Protein AF-0000000069712881 (afdb_homodimer)

Secondary structure (DSSP, 8-state):
----SPPPPHHHHIIIIIIHHHT--HHHHHHHHTS-HHHHHHHHTTSS---HHHHHHHHHHHT--HHHHHHHHHHHHHHHHHHSPPPTT--PPPP----/----SPPPPHHHHIIIIIIHHHT--HHHHHHHHTS-HHHHHHHHTTSS---HHHHHHHHHHHT--HHHHHHHHHHHHHHHHHHSPPPTT--PPPP----

InterPro domains:
  IPR001387 Cro/C1-type, helix-turn-helix domain [PF01381] (20-66)
  IPR001387 Cro/C1-type, helix-turn-helix domain [PS50943] (21-69)
  IPR001387 Cro/C1-type, helix-turn-helix domain [SM00530] (13-69)
  IPR001387 Cro/C1-type, helix-turn-helix domain [cd00093] (21-64)
  IPR010982 Lambda repressor-like, DNA-binding domain superfamily [G3DSA:1.10.260.40] (2-94)
  IPR010982 Lambda repressor-like, DNA-binding domain superfamily [SSF47413] (9-83)
  IPR013430 Toxin-antitoxin system, antidote protein, HigA [PTHR36924] (1-84)
  IPR013430 Toxin-antitoxin system, antidote protein, HigA [TIGR02607] (5-83)

Sequence (198 aa):
MRQIRKPSHPGEFFKFTVLDERGISITSAAEHLGVTRKALSEFVNGKAKCSHAMARRLAEATGTGVAIWINMQAKLDTWEAENMDTPLNITSLPEVNYGMRQIRKPSHPGEFFKFTVLDERGISITSAAEHLGVTRKALSEFVNGKAKCSHAMARRLAEATGTGVAIWINMQAKLDTWEAENMDTPLNITSLPEVNYG

Solvent-accessible surface area (backbone atoms only — not comparable to full-atom values): 10776 Å² total; per-residue (Å²): 128,82,70,79,67,80,58,67,44,43,27,39,48,46,41,58,70,45,26,56,70,46,68,50,50,64,62,59,48,12,55,27,43,55,48,52,48,66,61,46,51,35,22,40,68,58,72,41,80,73,43,49,67,53,23,38,33,48,13,61,24,69,73,53,56,42,52,62,43,38,49,34,39,37,51,32,46,34,40,50,30,70,68,45,85,76,72,81,58,51,38,64,57,80,71,68,70,86,116,128,81,69,80,67,79,58,67,44,45,28,39,47,45,42,58,69,46,28,57,71,47,68,49,48,65,62,59,48,13,55,25,44,55,50,52,49,67,59,45,50,35,21,39,68,59,72,42,80,73,43,48,67,52,23,38,35,50,13,62,24,67,72,53,58,41,52,64,44,40,49,32,38,39,51,33,46,33,42,51,32,69,70,45,86,76,72,82,58,51,38,65,57,80,71,69,70,85,115

pLDDT: mean 94.3, std 10.93, range [41.81, 98.88]

Nearest PDB structures (foldseek):
  6lb3-assembly2_B  TM=9.657E-01  e=6.158E-05  Pseudomonas aeruginosa PAO1
  6cf1-assembly1_A  TM=8.571E-01  e=2.713E-05  Proteus vulgaris
  7csy-assembly1_A  TM=9.063E-01  e=1.324E-04  Pseudomonas aeruginosa PAO1
  6lb3-assembly2_H  TM=8.860E-01  e=2.845E-04  Pseudomonas aeruginosa PAO1
  3trb-assembly1_A  TM=8.700E-01  e=3.173E-04  Coxiella burnetii

Structure (mmCIF, N/CA/C/O backbone):
data_AF-0000000069712881-model_v1
#
loop_
_entity.id
_entity.type
_entity.pdbx_description
1 polymer 'Toxin-antitoxin system antidote component HigA family'
#
loop_
_atom_site.group_PDB
_atom_site.id
_atom_site.type_symbol
_atom_site.label_atom_id
_atom_site.label_alt_id
_atom_site.label_comp_id
_atom_site.label_asym_id
_atom_site.label_entity_id
_atom_site.label_seq_id
_atom_site.pdbx_PDB_ins_code
_atom_site.Cartn_x
_atom_site.Cartn_y
_atom_site.Cartn_z
_atom_site.occupancy
_atom_site.B_iso_or_equiv
_atom_site.auth_seq_id
_atom_site.auth_comp_id
_atom_site.auth_asym_id
_atom_site.auth_atom_id
_atom_site.pdbx_PDB_model_num
ATOM 1 N N . MET A 1 1 ? 14.555 1.636 14.125 1 42 1 MET A N 1
ATOM 2 C CA . MET A 1 1 ? 15.602 1.177 13.219 1 42 1 MET A CA 1
ATOM 3 C C . MET A 1 1 ? 15.312 1.626 11.789 1 42 1 MET A C 1
ATOM 5 O O . MET A 1 1 ? 14.25 1.33 11.242 1 42 1 MET A O 1
ATOM 9 N N . ARG A 1 2 ? 15.898 2.646 11.305 1 54.84 2 ARG A N 1
ATOM 10 C CA . ARG A 1 2 ? 15.734 3.166 9.953 1 54.84 2 ARG A CA 1
ATOM 11 C C . ARG A 1 2 ? 15.93 2.062 8.914 1 54.84 2 ARG A C 1
ATOM 13 O O . ARG A 1 2 ? 16.859 1.257 9.023 1 54.84 2 ARG A O 1
ATOM 20 N N . GLN A 1 3 ? 14.891 1.543 8.312 1 63.84 3 GLN A N 1
ATOM 21 C CA . GLN A 1 3 ? 15.117 0.554 7.266 1 63.84 3 GLN A CA 1
ATOM 22 C C . GLN A 1 3 ? 15.969 1.13 6.141 1 63.84 3 GLN A C 1
ATOM 24 O O . GLN A 1 3 ? 15.445 1.661 5.164 1 63.84 3 GLN A O 1
ATOM 29 N N . ILE A 1 4 ? 17.312 1.159 6.445 1 75.31 4 ILE A N 1
ATOM 30 C CA . ILE A 1 4 ? 18.281 1.765 5.535 1 75.31 4 ILE A CA 1
ATOM 31 C C . ILE A 1 4 ? 18.234 1.046 4.191 1 75.31 4 ILE A C 1
ATOM 33 O O . ILE A 1 4 ? 18.203 1.688 3.139 1 75.31 4 ILE A O 1
ATOM 37 N N . ARG A 1 5 ? 18.125 -0.377 4.25 1 91.25 5 ARG A N 1
ATOM 38 C CA . ARG A 1 5 ? 18.141 -1.108 2.988 1 91.25 5 ARG A CA 1
ATOM 39 C C . ARG A 1 5 ? 16.75 -1.173 2.375 1 91.25 5 ARG A C 1
ATOM 41 O O . ARG A 1 5 ? 15.758 -1.343 3.09 1 91.25 5 ARG A O 1
ATOM 48 N N . LYS A 1 6 ? 16.734 -0.941 1.126 1 95.31 6 LYS A N 1
ATOM 49 C CA . LYS A 1 6 ? 15.469 -1.035 0.414 1 95.31 6 LYS A CA 1
ATOM 50 C C . LYS A 1 6 ? 14.891 -2.445 0.505 1 95.31 6 LYS A C 1
ATOM 52 O O . LYS A 1 6 ? 15.57 -3.422 0.178 1 95.31 6 LYS A O 1
ATOM 57 N N . PRO A 1 7 ? 13.641 -2.566 0.938 1 96.31 7 PRO A N 1
ATOM 58 C CA . PRO A 1 7 ? 13.023 -3.893 1.002 1 96.31 7 PRO A CA 1
ATOM 59 C C . PRO A 1 7 ? 12.852 -4.531 -0.375 1 96.31 7 PRO A C 1
ATOM 61 O O . PRO A 1 7 ? 12.805 -3.824 -1.386 1 96.31 7 PRO A O 1
ATOM 64 N N . SER A 1 8 ? 12.758 -5.812 -0.346 1 94.62 8 SER A N 1
ATOM 65 C CA . SER A 1 8 ? 12.508 -6.527 -1.594 1 94.62 8 SER A CA 1
ATOM 66 C C . SER A 1 8 ? 11.094 -6.27 -2.105 1 94.62 8 SER A C 1
ATOM 68 O O . SER A 1 8 ? 10.148 -6.215 -1.32 1 94.62 8 SER A O 1
ATOM 70 N N . HIS A 1 9 ? 11.008 -6.09 -3.436 1 97.94 9 HIS A N 1
ATOM 71 C CA . HIS A 1 9 ? 9.695 -6.016 -4.066 1 97.94 9 HIS A CA 1
ATOM 72 C C . HIS A 1 9 ? 8.961 -7.348 -3.965 1 97.94 9 HIS A C 1
ATOM 74 O O . HIS A 1 9 ? 9.562 -8.406 -4.145 1 97.94 9 HIS A O 1
ATOM 80 N N . PRO A 1 10 ? 7.668 -7.359 -3.734 1 98.5 10 PRO A N 1
ATOM 81 C CA . PRO A 1 10 ? 6.93 -8.625 -3.691 1 98.5 10 PRO A CA 1
ATOM 82 C C . PRO A 1 10 ? 7.113 -9.453 -4.957 1 98.5 10 PRO A C 1
ATOM 84 O O . PRO A 1 10 ? 7.129 -10.688 -4.895 1 98.5 10 PRO A O 1
ATOM 87 N N . GLY A 1 11 ? 7.215 -8.758 -6.094 1 98.75 11 GLY A N 1
ATOM 88 C CA . GLY A 1 11 ? 7.48 -9.477 -7.328 1 98.75 11 GLY A CA 1
ATOM 89 C C . GLY A 1 11 ? 8.781 -10.25 -7.301 1 98.75 11 GLY A C 1
ATOM 90 O O . GLY A 1 11 ? 8.844 -11.391 -7.77 1 98.75 11 GLY A O 1
ATOM 91 N N . GLU A 1 12 ? 9.805 -9.609 -6.805 1 98 12 GLU A N 1
ATOM 92 C CA . GLU A 1 12 ? 11.102 -10.266 -6.676 1 98 12 GLU A CA 1
ATOM 93 C C . GLU A 1 12 ? 11.023 -11.453 -5.715 1 98 12 GLU A C 1
ATOM 95 O O . GLU A 1 12 ? 11.609 -12.508 -5.977 1 98 12 GLU A O 1
ATOM 100 N N . PHE A 1 13 ? 10.359 -11.227 -4.672 1 97.94 13 PHE A N 1
ATOM 101 C CA . PHE A 1 13 ? 10.141 -12.297 -3.715 1 97.94 13 PHE A CA 1
ATOM 102 C C . PHE A 1 13 ? 9.461 -13.492 -4.387 1 97.94 13 PHE A C 1
ATOM 104 O O . PHE A 1 13 ? 9.906 -14.633 -4.23 1 97.94 13 PHE A O 1
ATOM 111 N N . PHE A 1 14 ? 8.367 -13.234 -5.082 1 98.75 14 PHE A N 1
ATOM 112 C CA . PHE A 1 14 ? 7.617 -14.266 -5.789 1 98.75 14 PHE A CA 1
ATOM 113 C C . PHE A 1 14 ? 8.523 -15.031 -6.754 1 98.75 14 PHE A C 1
ATOM 115 O O . PHE A 1 14 ? 8.531 -16.266 -6.754 1 98.75 14 PHE A O 1
ATOM 122 N N . LYS A 1 15 ? 9.297 -14.297 -7.516 1 98.5 15 LYS A N 1
ATOM 123 C CA . LYS A 1 15 ? 10.18 -14.898 -8.508 1 98.5 15 LYS A CA 1
ATOM 124 C C . LYS A 1 15 ? 11.211 -15.805 -7.852 1 98.5 15 LYS A C 1
ATOM 126 O O . LYS A 1 15 ? 11.344 -16.984 -8.211 1 98.5 15 LYS A O 1
ATOM 131 N N . PHE A 1 16 ? 11.852 -15.32 -6.852 1 97.25 16 PHE A N 1
ATOM 132 C CA . PHE A 1 16 ? 13.008 -16.016 -6.297 1 97.25 16 PHE A CA 1
ATOM 133 C C . PHE A 1 16 ? 12.578 -17.109 -5.336 1 97.25 16 PHE A C 1
ATOM 135 O O . PHE A 1 16 ? 13.148 -18.203 -5.332 1 97.25 16 PHE A O 1
ATOM 142 N N . THR A 1 17 ? 11.555 -16.906 -4.602 1 96.31 17 THR A N 1
ATOM 143 C CA . THR A 1 17 ? 11.195 -17.828 -3.529 1 96.31 17 THR A CA 1
ATOM 144 C C . THR A 1 17 ? 10.148 -18.828 -4.004 1 96.31 17 THR A C 1
ATOM 146 O O . THR A 1 17 ? 10 -19.906 -3.42 1 96.31 17 THR A O 1
ATOM 149 N N . VAL A 1 18 ? 9.445 -18.484 -5.043 1 96.88 18 VAL A N 1
ATOM 150 C CA . VAL A 1 18 ? 8.391 -19.391 -5.5 1 96.88 18 VAL A CA 1
ATOM 151 C C . VAL A 1 18 ? 8.758 -19.953 -6.867 1 96.88 18 VAL A C 1
ATOM 153 O O . VAL A 1 18 ? 8.953 -21.172 -7.004 1 96.88 18 VAL A O 1
ATOM 156 N N . LEU A 1 19 ? 8.922 -19.125 -7.816 1 97.81 19 LEU A N 1
ATOM 157 C CA . LEU A 1 19 ? 9.086 -19.594 -9.188 1 97.81 19 LEU A CA 1
ATOM 158 C C . LEU A 1 19 ? 10.422 -20.312 -9.359 1 97.81 19 LEU A C 1
ATOM 160 O O . LEU A 1 19 ? 10.461 -21.438 -9.852 1 97.81 19 LEU A O 1
ATOM 164 N N . ASP A 1 20 ? 11.477 -19.672 -8.922 1 97.12 20 ASP A N 1
ATOM 165 C CA . ASP A 1 20 ? 12.797 -20.266 -9.109 1 97.12 20 ASP A CA 1
ATOM 166 C C . ASP A 1 20 ? 12.938 -21.562 -8.328 1 97.12 20 ASP A C 1
ATOM 168 O O . ASP A 1 20 ? 13.5 -22.547 -8.828 1 97.12 20 ASP A O 1
ATOM 172 N N . GLU A 1 21 ? 12.438 -21.562 -7.172 1 95.69 21 GLU A N 1
ATOM 173 C CA . GLU A 1 21 ? 12.516 -22.75 -6.324 1 95.69 21 GLU A CA 1
ATOM 174 C C . GLU A 1 21 ? 11.75 -23.922 -6.938 1 95.69 21 GLU A C 1
ATOM 176 O O . GLU A 1 21 ? 12.148 -25.078 -6.789 1 95.69 21 GLU A O 1
ATOM 181 N N . ARG A 1 22 ? 10.711 -23.594 -7.641 1 95.38 22 ARG A N 1
ATOM 182 C CA . ARG A 1 22 ? 9.852 -24.625 -8.211 1 95.38 22 ARG A CA 1
ATOM 183 C C . ARG A 1 22 ? 10.18 -24.859 -9.68 1 95.38 22 ARG A C 1
ATOM 185 O O . ARG A 1 22 ? 9.609 -25.75 -10.312 1 95.38 22 ARG A O 1
ATOM 192 N N . GLY A 1 23 ? 11.031 -24.078 -10.164 1 96.44 23 GLY A N 1
ATOM 193 C CA . GLY A 1 23 ? 11.398 -24.188 -11.57 1 96.44 23 GLY A CA 1
ATOM 194 C C . GLY A 1 23 ? 10.266 -23.828 -12.508 1 96.44 23 GLY A C 1
ATOM 195 O O . GLY A 1 23 ? 10.109 -24.438 -13.57 1 96.44 23 GLY A O 1
ATOM 196 N N . ILE A 1 24 ? 9.469 -22.891 -12.195 1 97.56 24 ILE A N 1
ATOM 197 C CA . ILE A 1 24 ? 8.328 -22.469 -13 1 97.56 24 ILE A CA 1
ATOM 198 C C . ILE A 1 24 ? 8.719 -21.234 -13.82 1 97.56 24 ILE A C 1
ATOM 200 O O . ILE A 1 24 ? 9.328 -20.297 -13.297 1 97.56 24 ILE A O 1
ATOM 204 N N . SER A 1 25 ? 8.445 -21.281 -15.078 1 97.94 25 SER A N 1
ATOM 205 C CA . SER A 1 25 ? 8.75 -20.156 -15.938 1 97.94 25 SER A CA 1
ATOM 206 C C . SER A 1 25 ? 7.75 -19.016 -15.727 1 97.94 25 SER A C 1
ATOM 208 O O . SER A 1 25 ? 6.645 -19.234 -15.234 1 97.94 25 SER A O 1
ATOM 210 N N . ILE A 1 26 ? 8.141 -17.844 -16.141 1 98.5 26 ILE A N 1
ATOM 211 C CA . ILE A 1 26 ? 7.262 -16.688 -16.062 1 98.5 26 ILE A CA 1
ATOM 212 C C . ILE A 1 26 ? 6.016 -16.922 -16.906 1 98.5 26 ILE A C 1
ATOM 214 O O . ILE A 1 26 ? 4.902 -16.578 -16.5 1 98.5 26 ILE A O 1
ATOM 218 N N . THR A 1 27 ? 6.246 -17.484 -18.031 1 98.5 27 THR A N 1
ATOM 219 C CA . THR A 1 27 ? 5.145 -17.766 -18.938 1 98.5 27 THR A CA 1
ATOM 220 C C . THR A 1 27 ? 4.133 -18.719 -18.281 1 98.5 27 THR A C 1
ATOM 222 O O . THR A 1 27 ? 2.932 -18.438 -18.281 1 98.5 27 THR A O 1
ATOM 225 N N . SER A 1 28 ? 4.582 -19.797 -17.719 1 98.44 28 SER A N 1
ATOM 226 C CA . SER A 1 28 ? 3.715 -20.75 -17.031 1 98.44 28 SER A CA 1
ATOM 227 C C . SER A 1 28 ? 3.018 -20.109 -15.836 1 98.44 28 SER A C 1
ATOM 229 O O . SER A 1 28 ? 1.812 -20.297 -15.648 1 98.44 28 SER A O 1
ATOM 231 N N . ALA A 1 29 ? 3.762 -19.391 -15.07 1 98.75 29 ALA A N 1
ATOM 232 C CA . ALA A 1 29 ? 3.195 -18.734 -13.898 1 98.75 29 ALA A CA 1
ATOM 233 C C . ALA A 1 29 ? 2.078 -17.781 -14.289 1 98.75 29 ALA A C 1
ATOM 235 O O . ALA A 1 29 ? 1.043 -17.719 -13.625 1 98.75 29 ALA A O 1
ATOM 236 N N . ALA A 1 30 ? 2.32 -16.984 -15.359 1 98.81 30 ALA A N 1
ATOM 237 C CA . ALA A 1 30 ? 1.318 -16.031 -15.82 1 98.81 30 ALA A CA 1
ATOM 238 C C . ALA A 1 30 ? 0.007 -16.734 -16.156 1 98.81 30 ALA A C 1
ATOM 240 O O . ALA A 1 30 ? -1.074 -16.234 -15.852 1 98.81 30 ALA A O 1
ATOM 241 N N . GLU A 1 31 ? 0.118 -17.875 -16.75 1 98.56 31 GLU A N 1
ATOM 242 C CA . GLU A 1 31 ? -1.063 -18.672 -17.094 1 98.56 31 GLU A CA 1
ATOM 243 C C . GLU A 1 31 ? -1.824 -19.094 -15.836 1 98.56 31 GLU A C 1
ATOM 245 O O . GLU A 1 31 ? -3.051 -18.984 -15.781 1 98.56 31 GLU A O 1
ATOM 250 N N . HIS A 1 32 ? -1.124 -19.531 -14.82 1 98.44 32 HIS A N 1
ATOM 251 C CA . HIS A 1 32 ? -1.75 -19.953 -13.57 1 98.44 32 HIS A CA 1
ATOM 252 C C . HIS A 1 32 ? -2.395 -18.766 -12.859 1 98.44 32 HIS A C 1
ATOM 254 O O . HIS A 1 32 ? -3.438 -18.906 -12.219 1 98.44 32 HIS A O 1
ATOM 260 N N . LEU A 1 33 ? -1.789 -17.625 -13 1 98.75 33 LEU A N 1
ATOM 261 C CA . LEU A 1 33 ? -2.283 -16.438 -12.328 1 98.75 33 LEU A CA 1
ATOM 262 C C . LEU A 1 33 ? -3.404 -15.781 -13.133 1 98.75 33 LEU A C 1
ATOM 264 O O . LEU A 1 33 ? -4.098 -14.898 -12.633 1 98.75 33 LEU A O 1
ATOM 268 N N . GLY A 1 34 ? -3.535 -16.141 -14.352 1 98.62 34 GLY A N 1
ATOM 269 C CA . GLY A 1 34 ? -4.551 -15.555 -15.219 1 98.62 34 GLY A CA 1
ATOM 270 C C . GLY A 1 34 ? -4.219 -14.141 -15.656 1 98.62 34 GLY A C 1
ATOM 271 O O . GLY A 1 34 ? -5.102 -13.289 -15.734 1 98.62 34 GLY A O 1
ATOM 272 N N . VAL A 1 35 ? -2.979 -13.93 -15.883 1 98.69 35 VAL A N 1
ATOM 273 C CA . VAL A 1 35 ? -2.545 -12.617 -16.359 1 98.69 35 VAL A CA 1
ATOM 274 C C . VAL A 1 35 ? -1.658 -12.781 -17.594 1 98.69 35 VAL A C 1
ATOM 276 O O . VAL A 1 35 ? -1.26 -13.898 -17.938 1 98.69 35 VAL A O 1
ATOM 279 N N . THR A 1 36 ? -1.409 -11.688 -18.25 1 98.69 36 THR A N 1
ATOM 280 C CA . THR A 1 36 ? -0.509 -11.75 -19.391 1 98.69 36 THR A CA 1
ATOM 281 C C . THR A 1 36 ? 0.936 -11.93 -18.938 1 98.69 36 THR A C 1
ATOM 283 O O . THR A 1 36 ? 1.301 -11.516 -17.828 1 98.69 36 THR A O 1
ATOM 286 N N . ARG A 1 37 ? 1.727 -12.523 -19.766 1 98.69 37 ARG A N 1
ATOM 287 C CA . ARG A 1 37 ? 3.154 -12.664 -19.5 1 98.69 37 ARG A CA 1
ATOM 288 C C . ARG A 1 37 ? 3.801 -11.305 -19.266 1 98.69 37 ARG A C 1
ATOM 290 O O . ARG A 1 37 ? 4.664 -11.164 -18.391 1 98.69 37 ARG A O 1
ATOM 297 N N . LYS A 1 38 ? 3.389 -10.359 -19.984 1 98.75 38 LYS A N 1
ATOM 298 C CA . LYS A 1 38 ? 3.943 -9.016 -19.828 1 98.75 38 LYS A CA 1
ATOM 299 C C . LYS A 1 38 ? 3.658 -8.461 -18.438 1 98.75 38 LYS A C 1
ATOM 301 O O . LYS A 1 38 ? 4.555 -7.922 -17.781 1 98.75 38 LYS A O 1
ATOM 306 N N . ALA A 1 39 ? 2.469 -8.562 -17.969 1 98.62 39 ALA A N 1
ATOM 307 C CA . ALA A 1 39 ? 2.084 -8.062 -16.656 1 98.62 39 ALA A CA 1
ATOM 308 C C . ALA A 1 39 ? 2.898 -8.727 -15.555 1 98.62 39 ALA A C 1
ATOM 310 O O . ALA A 1 39 ? 3.395 -8.055 -14.641 1 98.62 39 ALA A O 1
ATOM 311 N N . LEU A 1 40 ? 2.996 -10.07 -15.656 1 98.88 40 LEU A N 1
ATOM 312 C CA . LEU A 1 40 ? 3.752 -10.766 -14.625 1 98.88 40 LEU A CA 1
ATOM 313 C C . LEU A 1 40 ? 5.234 -10.422 -14.703 1 98.88 40 LEU A C 1
ATOM 315 O O . LEU A 1 40 ? 5.898 -10.266 -13.68 1 98.88 40 LEU A O 1
ATOM 319 N N . SER A 1 41 ? 5.762 -10.312 -15.898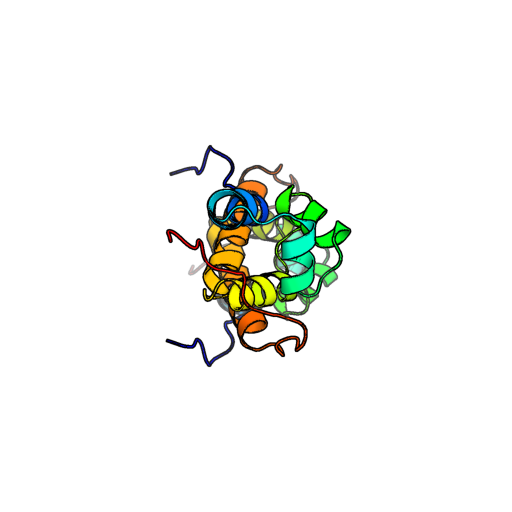 1 98.81 41 SER A N 1
ATOM 320 C CA . SER A 1 41 ? 7.16 -9.938 -16.078 1 98.81 41 SER A CA 1
ATOM 321 C C . SER A 1 41 ? 7.453 -8.578 -15.445 1 98.81 41 SER A C 1
ATOM 323 O O . SER A 1 41 ? 8.438 -8.422 -14.727 1 98.81 41 SER A O 1
ATOM 325 N N . GLU A 1 42 ? 6.602 -7.613 -15.68 1 98.75 42 GLU A N 1
ATOM 326 C CA . GLU A 1 42 ? 6.762 -6.297 -15.07 1 98.75 42 GLU A CA 1
ATOM 327 C C . GLU A 1 42 ? 6.707 -6.379 -13.555 1 98.75 42 GLU A C 1
ATOM 329 O O . GLU A 1 42 ? 7.48 -5.715 -12.859 1 98.75 42 GLU A O 1
ATOM 334 N N . PHE A 1 43 ? 5.828 -7.188 -13.07 1 98.81 43 PHE A N 1
ATOM 335 C CA . PHE A 1 43 ? 5.668 -7.332 -11.625 1 98.81 43 PHE A CA 1
ATOM 336 C C . PHE A 1 43 ? 6.902 -7.977 -11.008 1 98.81 43 PHE A C 1
ATOM 338 O O . PHE A 1 43 ? 7.457 -7.457 -10.039 1 98.81 43 PHE A O 1
ATOM 345 N N . VAL A 1 44 ? 7.41 -9.086 -11.555 1 98.69 44 VAL A N 1
ATOM 346 C CA . VAL A 1 44 ? 8.484 -9.844 -10.938 1 98.69 44 VAL A CA 1
ATOM 347 C C . VAL A 1 44 ? 9.805 -9.094 -11.094 1 98.69 44 VAL A C 1
ATOM 349 O O . VAL A 1 44 ? 10.789 -9.398 -10.406 1 98.69 44 VAL A O 1
ATOM 352 N N . ASN A 1 45 ? 9.812 -8.164 -12.016 1 98.12 45 ASN A N 1
ATOM 353 C CA . ASN A 1 45 ? 11.008 -7.348 -12.18 1 98.12 45 ASN A CA 1
ATOM 354 C C . ASN A 1 45 ? 10.883 -6.016 -11.445 1 98.12 45 ASN A C 1
ATOM 356 O O . ASN A 1 45 ? 11.688 -5.113 -11.648 1 98.12 45 ASN A O 1
ATOM 360 N N . GLY A 1 46 ? 9.898 -5.844 -10.656 1 97.62 46 GLY A N 1
ATOM 361 C CA . GLY A 1 46 ? 9.75 -4.699 -9.766 1 97.62 46 GLY A CA 1
ATOM 362 C C . GLY A 1 46 ? 9.25 -3.457 -10.477 1 97.62 46 GLY A C 1
ATOM 363 O O . GLY A 1 46 ? 9.359 -2.348 -9.945 1 97.62 46 GLY A O 1
ATOM 364 N N . LYS A 1 47 ? 8.703 -3.584 -11.609 1 97.56 47 LYS A N 1
ATOM 365 C CA . LYS A 1 47 ? 8.281 -2.439 -12.414 1 97.56 47 LYS A CA 1
ATOM 366 C C . 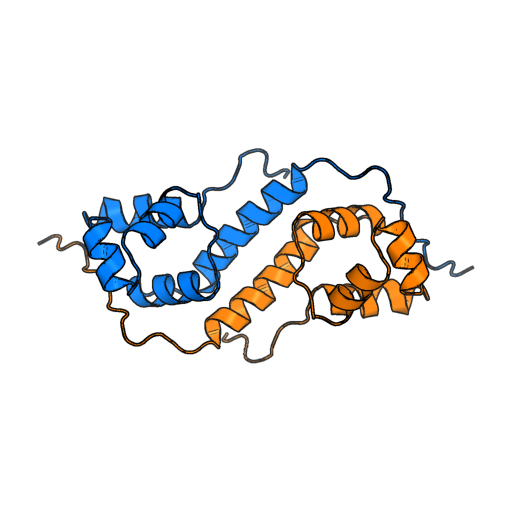LYS A 1 47 ? 6.805 -2.133 -12.195 1 97.56 47 LYS A C 1
ATOM 368 O O . LYS A 1 47 ? 6.305 -1.103 -12.656 1 97.56 47 LYS A O 1
ATOM 373 N N . ALA A 1 48 ? 6.047 -2.969 -11.594 1 98.12 48 ALA A N 1
ATOM 374 C CA . ALA A 1 48 ? 4.637 -2.791 -11.258 1 98.12 48 ALA A CA 1
ATOM 375 C C . ALA A 1 48 ? 4.383 -3.059 -9.773 1 98.12 48 ALA A C 1
ATOM 377 O O . ALA A 1 48 ? 4.938 -4.004 -9.211 1 98.12 48 ALA A O 1
ATOM 378 N N . LYS A 1 49 ? 3.557 -2.262 -9.195 1 97.62 49 LYS A N 1
ATOM 379 C CA . LYS A 1 49 ? 3.205 -2.451 -7.789 1 97.62 49 LYS A CA 1
ATOM 380 C C . LYS A 1 49 ? 2.299 -3.666 -7.605 1 97.62 49 LYS A C 1
ATOM 382 O O . LYS A 1 49 ? 1.625 -4.09 -8.547 1 97.62 49 LYS A O 1
ATOM 387 N N . CYS A 1 50 ? 2.287 -4.219 -6.406 1 98.56 50 CYS A N 1
ATOM 388 C CA . CYS A 1 50 ? 1.348 -5.277 -6.055 1 98.56 50 CYS A CA 1
ATOM 389 C C . CYS A 1 50 ? -0.041 -4.707 -5.785 1 98.56 50 CYS A C 1
ATOM 391 O O . CYS A 1 50 ? -0.318 -4.223 -4.688 1 98.56 50 CYS A O 1
ATOM 393 N N . SER A 1 51 ? -0.911 -4.77 -6.773 1 97.94 51 SER A N 1
ATOM 394 C CA . SER A 1 51 ? -2.287 -4.305 -6.645 1 97.94 51 SER A CA 1
ATOM 395 C C . SER A 1 51 ? -3.127 -5.281 -5.828 1 97.94 51 SER A C 1
ATOM 397 O O . SER A 1 51 ? -2.674 -6.383 -5.508 1 97.94 51 SER A O 1
ATOM 399 N N . HIS A 1 52 ? -4.305 -4.832 -5.52 1 97.88 52 HIS A N 1
ATOM 400 C CA . HIS A 1 52 ? -5.262 -5.73 -4.887 1 97.88 52 HIS A CA 1
ATOM 401 C C . HIS A 1 52 ? -5.461 -6.996 -5.715 1 97.88 52 HIS A C 1
ATOM 403 O O . HIS A 1 52 ? -5.43 -8.102 -5.176 1 97.88 52 HIS A O 1
ATOM 409 N N . ALA A 1 53 ? -5.621 -6.809 -6.977 1 98.06 53 ALA A N 1
ATOM 410 C CA . ALA A 1 53 ? -5.887 -7.914 -7.891 1 98.06 53 ALA A CA 1
ATOM 411 C C . ALA A 1 53 ? -4.691 -8.859 -7.973 1 98.06 53 ALA A C 1
ATOM 413 O O . ALA A 1 53 ? -4.855 -10.078 -7.961 1 98.06 53 ALA A O 1
ATOM 414 N N . MET A 1 54 ? -3.539 -8.297 -8.078 1 98.56 54 MET A N 1
ATOM 415 C CA . MET A 1 54 ? -2.342 -9.133 -8.141 1 98.56 54 MET A CA 1
ATOM 416 C C . MET A 1 54 ? -2.15 -9.898 -6.84 1 98.56 54 MET A C 1
ATOM 418 O O . MET A 1 54 ? -1.846 -11.094 -6.863 1 98.56 54 MET A O 1
ATOM 422 N N . ALA A 1 55 ? -2.316 -9.203 -5.727 1 98.69 55 ALA A N 1
ATOM 423 C CA . ALA A 1 55 ? -2.191 -9.852 -4.426 1 98.69 55 ALA A CA 1
ATOM 424 C C . ALA A 1 55 ? -3.162 -11.023 -4.301 1 98.69 55 ALA A C 1
ATOM 426 O O . ALA A 1 55 ? -2.801 -12.086 -3.793 1 98.69 55 ALA A O 1
ATOM 427 N N . ARG A 1 56 ? -4.379 -10.852 -4.77 1 98.44 56 ARG A N 1
ATOM 428 C CA . ARG A 1 56 ? -5.391 -11.906 -4.734 1 98.44 56 ARG A CA 1
ATOM 429 C C . ARG A 1 56 ? -4.973 -13.094 -5.59 1 98.44 56 ARG A C 1
ATOM 431 O O . ARG A 1 56 ? -5.059 -14.242 -5.145 1 98.44 56 ARG A O 1
ATOM 438 N N . ARG A 1 57 ? -4.516 -12.797 -6.758 1 98.69 57 ARG A N 1
ATOM 439 C CA . ARG A 1 57 ? -4.078 -13.852 -7.66 1 98.69 57 ARG A CA 1
ATOM 440 C C . ARG A 1 57 ? -2.898 -14.617 -7.07 1 98.69 57 ARG A C 1
ATOM 442 O O . ARG A 1 57 ? -2.867 -15.852 -7.117 1 98.69 57 ARG A O 1
ATOM 449 N N . LEU A 1 58 ? -1.999 -13.914 -6.551 1 98.62 58 LEU A N 1
ATOM 450 C CA . LEU A 1 58 ? -0.826 -14.539 -5.949 1 98.62 58 LEU A CA 1
ATOM 451 C C . LEU A 1 58 ? -1.226 -15.43 -4.777 1 98.62 58 LEU A C 1
ATOM 453 O O . LEU A 1 58 ? -0.751 -16.562 -4.66 1 98.62 58 LEU A O 1
ATOM 457 N N . ALA A 1 59 ? -2.033 -14.875 -3.906 1 98.19 59 ALA A N 1
ATOM 458 C CA . ALA A 1 59 ? -2.492 -15.633 -2.74 1 98.19 59 ALA A CA 1
ATOM 459 C C . ALA A 1 59 ? -3.158 -16.938 -3.16 1 98.19 59 ALA A C 1
ATOM 461 O O . ALA A 1 59 ? -2.838 -18 -2.627 1 98.19 59 ALA A O 1
ATOM 462 N N . GLU A 1 60 ? -3.998 -16.891 -4.125 1 98 60 GLU A N 1
ATOM 463 C CA . GLU A 1 60 ? -4.734 -18.062 -4.598 1 98 60 GLU A CA 1
ATOM 464 C C . GLU A 1 60 ? -3.799 -19.078 -5.25 1 98 60 GLU A C 1
ATOM 466 O O . GLU A 1 60 ? -3.889 -20.281 -4.977 1 98 60 GLU A O 1
ATO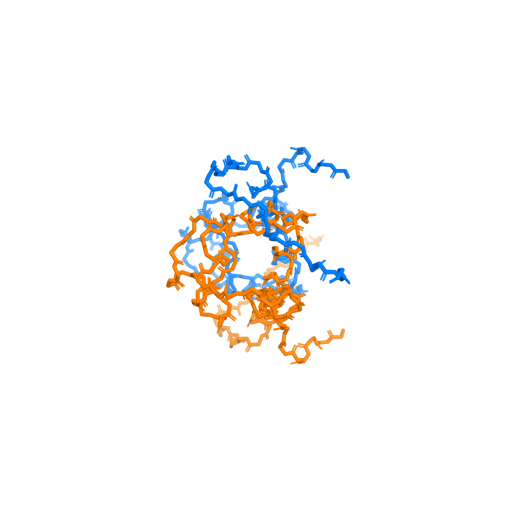M 471 N N . ALA A 1 61 ? -2.908 -18.578 -6.059 1 98.06 61 ALA A N 1
ATOM 472 C CA . ALA A 1 61 ? -2.033 -19.469 -6.828 1 98.06 61 ALA A CA 1
ATOM 473 C C . ALA A 1 61 ? -1.002 -20.141 -5.926 1 98.06 61 ALA A C 1
ATOM 475 O O . ALA A 1 61 ? -0.524 -21.234 -6.227 1 98.06 61 ALA A O 1
ATOM 476 N N . THR A 1 62 ? -0.654 -19.516 -4.828 1 97.56 62 THR A N 1
ATOM 477 C CA . THR A 1 62 ? 0.423 -20.031 -3.988 1 97.56 62 THR A CA 1
ATOM 478 C C . THR A 1 62 ? -0.135 -20.641 -2.709 1 97.56 62 THR A C 1
ATOM 480 O O . THR A 1 62 ? 0.611 -21.219 -1.914 1 97.56 62 THR A O 1
ATOM 483 N N . GLY A 1 63 ? -1.371 -20.453 -2.457 1 96.5 63 GLY A N 1
ATOM 484 C CA . GLY A 1 63 ? -1.964 -20.969 -1.229 1 96.5 63 GLY A CA 1
ATOM 485 C C . GLY A 1 63 ? -1.568 -20.172 -0.002 1 96.5 63 GLY A C 1
ATOM 486 O O . GLY A 1 63 ? -1.368 -20.734 1.075 1 96.5 63 GLY A O 1
ATOM 487 N N . THR A 1 64 ? -1.339 -18.938 -0.19 1 96.62 64 THR A N 1
ATOM 488 C CA . THR A 1 64 ? -0.978 -18.047 0.9 1 96.62 64 THR A CA 1
ATOM 489 C C . THR A 1 64 ? -2.074 -17 1.132 1 96.62 64 THR A C 1
ATOM 491 O O . THR A 1 64 ? -3.141 -17.078 0.519 1 96.62 64 THR A O 1
ATOM 494 N N . GLY A 1 65 ? -1.877 -16.078 2.021 1 96.62 65 GLY A N 1
ATOM 495 C CA . GLY A 1 65 ? -2.811 -14.992 2.258 1 96.62 65 GLY A CA 1
ATOM 496 C C . GLY A 1 65 ? -2.443 -13.719 1.52 1 96.62 65 GLY A C 1
ATOM 497 O O . GLY A 1 65 ? -1.265 -13.461 1.256 1 96.62 65 GLY A O 1
ATOM 498 N N . VAL A 1 66 ? -3.451 -12.93 1.234 1 97.31 66 VAL A N 1
ATOM 499 C CA . VAL A 1 66 ? -3.252 -11.68 0.505 1 97.31 66 VAL A CA 1
ATOM 500 C C . VAL A 1 66 ? -2.357 -10.75 1.316 1 97.31 66 VAL A C 1
ATOM 502 O O . VAL A 1 66 ? -1.567 -9.984 0.751 1 97.31 66 VAL A O 1
ATOM 505 N N . ALA A 1 67 ? -2.471 -10.805 2.65 1 97.56 67 ALA A N 1
ATOM 506 C CA . ALA A 1 67 ? -1.764 -9.883 3.541 1 97.56 67 ALA A CA 1
ATOM 507 C C . ALA A 1 67 ? -0.253 -10.008 3.365 1 97.56 67 ALA A C 1
ATOM 509 O O . ALA A 1 67 ? 0.474 -9.016 3.49 1 97.56 67 ALA A O 1
ATOM 510 N N . ILE A 1 68 ? 0.228 -11.172 3.115 1 97.44 68 ILE A N 1
ATOM 511 C CA . ILE A 1 68 ? 1.653 -11.398 2.906 1 97.44 68 ILE A CA 1
ATOM 512 C C . ILE A 1 68 ? 2.164 -10.5 1.785 1 97.44 68 ILE A C 1
ATOM 514 O O . ILE A 1 68 ? 3.154 -9.781 1.955 1 97.44 68 ILE A O 1
ATOM 518 N N . TRP A 1 69 ? 1.484 -10.5 0.708 1 98.5 69 TRP A N 1
ATOM 519 C CA . TRP A 1 69 ? 1.88 -9.773 -0.495 1 98.5 69 TRP A CA 1
ATOM 520 C C . TRP A 1 69 ? 1.689 -8.273 -0.311 1 98.5 69 TRP A C 1
ATOM 522 O O . TRP A 1 69 ? 2.562 -7.484 -0.671 1 98.5 69 TRP A O 1
ATOM 532 N N . ILE A 1 70 ? 0.615 -7.891 0.257 1 98.38 70 ILE A N 1
ATOM 533 C CA . ILE A 1 70 ? 0.318 -6.48 0.472 1 98.38 70 ILE A CA 1
ATOM 534 C C . ILE A 1 70 ? 1.302 -5.895 1.482 1 98.38 70 ILE A C 1
ATOM 536 O O . ILE A 1 70 ? 1.758 -4.758 1.326 1 98.38 70 ILE A O 1
ATOM 540 N N . ASN A 1 71 ? 1.605 -6.664 2.486 1 97.75 71 ASN A N 1
ATOM 541 C CA . ASN A 1 71 ? 2.541 -6.172 3.492 1 97.75 71 ASN A CA 1
ATOM 542 C C . ASN A 1 71 ? 3.938 -5.973 2.912 1 97.75 71 ASN A C 1
ATOM 544 O O . ASN A 1 71 ? 4.66 -5.059 3.316 1 97.75 71 ASN A O 1
ATOM 548 N N . MET A 1 72 ? 4.316 -6.82 2.047 1 98 72 MET A N 1
ATOM 549 C CA . MET A 1 72 ? 5.598 -6.625 1.38 1 98 72 MET A CA 1
ATOM 550 C C . MET A 1 72 ? 5.602 -5.324 0.583 1 98 72 MET A C 1
ATOM 552 O O . MET A 1 72 ? 6.582 -4.574 0.613 1 98 72 MET A O 1
ATOM 556 N N . GLN A 1 73 ? 4.555 -5.094 -0.134 1 98.19 73 GLN A N 1
ATOM 557 C CA . GLN A 1 73 ? 4.426 -3.834 -0.858 1 98.19 73 GLN A CA 1
ATOM 558 C C . GLN A 1 73 ? 4.453 -2.645 0.098 1 98.19 73 GLN A C 1
ATOM 560 O O . GLN A 1 73 ? 5.07 -1.619 -0.194 1 98.19 73 GLN A O 1
ATOM 565 N N . ALA A 1 74 ? 3.754 -2.797 1.208 1 97.88 74 ALA A N 1
ATOM 566 C CA . ALA A 1 74 ? 3.684 -1.713 2.184 1 97.88 74 ALA A CA 1
ATOM 567 C C . ALA A 1 74 ? 5.066 -1.378 2.732 1 97.88 74 ALA A C 1
ATOM 569 O O . ALA A 1 74 ? 5.375 -0.212 2.986 1 97.88 74 ALA A O 1
ATOM 570 N N . LYS A 1 75 ? 5.848 -2.412 3.031 1 97.38 75 LYS A N 1
ATOM 571 C CA . LYS A 1 75 ? 7.219 -2.186 3.486 1 97.38 75 LYS A CA 1
ATOM 572 C C . LYS A 1 75 ? 8.008 -1.375 2.465 1 97.38 75 LYS A C 1
ATOM 574 O O . LYS A 1 75 ? 8.75 -0.46 2.832 1 97.38 75 LYS A O 1
ATOM 579 N N . LEU A 1 76 ? 7.852 -1.757 1.261 1 97.38 76 LEU A N 1
ATOM 580 C CA . LEU A 1 76 ? 8.523 -1.029 0.19 1 97.38 76 LEU A CA 1
ATOM 581 C C . LEU A 1 76 ? 8.016 0.406 0.105 1 97.38 76 LEU A C 1
ATOM 583 O O . LEU A 1 76 ? 8.805 1.342 -0.039 1 97.38 76 LEU A O 1
ATOM 587 N N . ASP A 1 77 ? 6.723 0.566 0.194 1 97.38 77 ASP A N 1
ATOM 588 C CA . ASP A 1 77 ? 6.117 1.894 0.178 1 97.38 77 ASP A CA 1
ATOM 589 C C . ASP A 1 77 ? 6.633 2.75 1.33 1 97.38 77 ASP A C 1
ATOM 591 O O . ASP A 1 77 ? 6.898 3.941 1.155 1 97.38 77 ASP A O 1
ATOM 595 N N . THR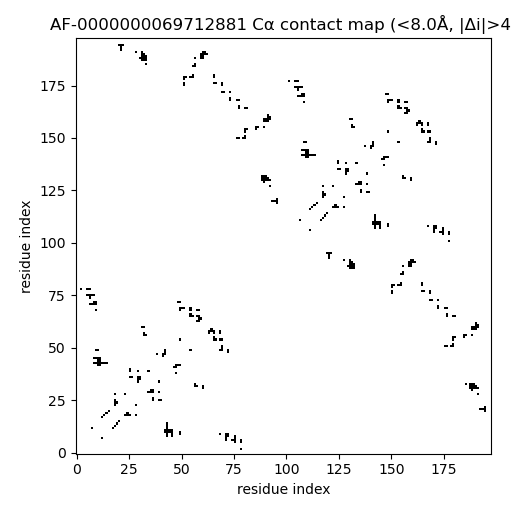 A 1 78 ? 6.719 2.158 2.482 1 97.62 78 THR A N 1
ATOM 596 C CA . THR A 1 78 ? 7.242 2.869 3.643 1 97.62 78 THR A CA 1
ATOM 597 C C . THR A 1 78 ? 8.664 3.354 3.383 1 97.62 78 THR A C 1
ATOM 599 O O . THR A 1 78 ? 8.992 4.512 3.643 1 97.62 78 THR A O 1
ATOM 602 N N . TRP A 1 79 ? 9.477 2.463 2.875 1 97.5 79 TRP A N 1
ATOM 603 C CA . TRP A 1 79 ? 10.852 2.814 2.559 1 97.5 79 TRP A CA 1
ATOM 604 C C . TRP A 1 79 ? 10.906 3.965 1.558 1 97.5 79 TRP A C 1
ATOM 606 O O . TRP A 1 79 ? 11.68 4.91 1.731 1 97.5 79 TRP A O 1
ATOM 616 N N . GLU A 1 80 ? 10.148 3.865 0.533 1 96.69 80 GLU A N 1
ATOM 617 C CA . GLU A 1 80 ? 10.133 4.906 -0.492 1 96.69 80 GLU A CA 1
ATOM 618 C C . GLU A 1 80 ? 9.695 6.246 0.089 1 96.69 80 GLU A C 1
ATOM 620 O O . GLU A 1 80 ? 10.297 7.281 -0.2 1 96.69 80 GLU A O 1
ATOM 625 N N . ALA A 1 81 ? 8.68 6.219 0.887 1 96.81 81 ALA A N 1
ATOM 626 C CA . ALA A 1 81 ? 8.172 7.441 1.505 1 96.81 81 ALA A CA 1
ATOM 627 C C . ALA A 1 81 ? 9.203 8.047 2.453 1 96.81 81 ALA A C 1
ATOM 629 O O . ALA A 1 81 ? 9.328 9.266 2.553 1 96.81 81 ALA A O 1
ATOM 630 N N . GLU A 1 82 ? 9.906 7.188 3.154 1 96.12 82 GLU A N 1
ATOM 631 C CA . GLU A 1 82 ? 10.945 7.641 4.082 1 96.12 82 GLU A CA 1
ATOM 632 C C . GLU A 1 82 ? 12.117 8.258 3.334 1 96.12 82 GLU A C 1
ATOM 634 O O . GLU A 1 82 ? 12.781 9.164 3.848 1 96.12 82 GLU A O 1
ATOM 639 N N . ASN A 1 83 ? 12.336 7.777 2.168 1 95.81 83 ASN A N 1
ATOM 640 C CA . ASN A 1 83 ? 13.555 8.148 1.466 1 95.81 83 ASN A CA 1
ATOM 641 C C . ASN A 1 83 ? 13.289 9.188 0.383 1 95.81 83 ASN A C 1
ATOM 643 O O . ASN A 1 83 ? 14.195 9.594 -0.338 1 95.81 83 ASN A O 1
ATOM 647 N N . MET A 1 84 ? 12.086 9.57 0.242 1 95.5 84 MET A N 1
ATOM 648 C CA . MET A 1 84 ? 11.773 10.625 -0.726 1 95.5 84 MET A CA 1
ATOM 649 C C . MET A 1 84 ? 12.133 12 -0.172 1 95.5 84 MET A C 1
ATOM 651 O O . MET A 1 84 ? 12.281 12.164 1.04 1 95.5 84 MET A O 1
ATOM 655 N N . ASP A 1 85 ? 12.234 12.938 -1.071 1 94.69 85 ASP A N 1
ATOM 656 C CA . ASP A 1 85 ? 12.492 14.312 -0.648 1 94.69 85 ASP A CA 1
ATOM 657 C C . ASP A 1 85 ? 11.297 14.883 0.118 1 94.69 85 ASP A C 1
ATOM 659 O O . ASP A 1 85 ? 10.148 14.641 -0.245 1 94.69 85 ASP A O 1
ATOM 663 N N . THR A 1 86 ? 11.562 15.578 1.133 1 93.81 86 THR A N 1
ATOM 664 C CA . THR A 1 86 ? 10.508 16.234 1.9 1 93.81 86 THR A CA 1
ATOM 665 C C . THR A 1 86 ? 10.148 17.578 1.282 1 93.81 86 THR A C 1
ATOM 667 O O . THR A 1 86 ? 11.016 18.438 1.106 1 93.81 86 THR A O 1
ATOM 670 N N . PRO A 1 87 ? 8.859 17.688 1.027 1 93.19 87 PRO A N 1
ATOM 671 C CA . PRO A 1 87 ? 8.484 19 0.49 1 93.19 87 PRO A CA 1
ATOM 672 C C . PRO A 1 87 ? 8.758 20.141 1.468 1 93.19 87 PRO A C 1
ATOM 674 O O . PRO A 1 87 ? 8.578 19.969 2.678 1 93.19 87 PRO A O 1
ATOM 677 N N . LEU A 1 88 ? 9.062 21.281 0.976 1 95.38 88 LEU A N 1
ATOM 678 C CA . LEU A 1 88 ? 9.492 22.422 1.796 1 95.38 88 LEU A CA 1
ATOM 679 C C . LEU A 1 88 ? 8.289 23.234 2.271 1 95.38 88 LEU A C 1
ATOM 681 O O . LEU A 1 88 ? 8.406 24.047 3.189 1 95.38 88 LEU A O 1
ATOM 685 N N . ASN A 1 89 ? 7.219 22.938 1.671 1 97.56 89 ASN A N 1
ATOM 686 C CA . ASN A 1 89 ? 6.059 23.766 1.974 1 97.56 89 ASN A CA 1
ATOM 687 C C . ASN A 1 89 ? 5.184 23.141 3.053 1 97.56 89 ASN A C 1
ATOM 689 O O . ASN A 1 89 ? 3.992 23.438 3.146 1 97.56 89 ASN A O 1
ATOM 693 N N . ILE A 1 90 ? 5.73 22.219 3.791 1 98.12 90 ILE A N 1
ATOM 694 C CA . ILE A 1 90 ? 4.992 21.609 4.895 1 98.12 90 ILE A CA 1
ATOM 695 C C . ILE A 1 90 ? 5.309 22.344 6.191 1 98.12 90 ILE A C 1
ATOM 697 O O . ILE A 1 90 ? 6.461 22.703 6.449 1 98.12 90 ILE A O 1
ATOM 701 N N . THR A 1 91 ? 4.289 22.594 7 1 98.06 91 THR A N 1
ATOM 702 C CA . THR A 1 91 ? 4.473 23.125 8.344 1 98.06 91 THR A CA 1
ATOM 703 C C . THR A 1 91 ? 3.736 22.266 9.367 1 98.06 91 THR A C 1
ATOM 705 O O . THR A 1 91 ? 2.721 21.641 9.055 1 98.06 91 THR A O 1
ATOM 708 N N . SER A 1 92 ? 4.148 22.281 10.578 1 97.62 92 SER A N 1
ATOM 709 C CA . SER A 1 92 ? 3.533 21.484 11.641 1 97.62 92 SER A CA 1
ATOM 710 C C . SER A 1 92 ? 2.129 21.984 11.961 1 97.62 92 SER A C 1
ATOM 712 O O . SER A 1 92 ? 1.892 23.203 12 1 97.62 92 SER A O 1
ATOM 714 N N . LEU A 1 93 ? 1.321 21.125 12.195 1 97.44 93 LEU A N 1
ATOM 715 C CA . LEU A 1 93 ? -0.017 21.484 12.648 1 97.44 93 LEU A CA 1
ATOM 716 C C . LEU A 1 93 ? 0.031 22.125 14.031 1 97.44 93 LEU A C 1
ATOM 718 O O . LEU A 1 93 ? 0.8 21.688 14.891 1 97.44 93 LEU A O 1
ATOM 722 N N . PRO A 1 94 ? -0.831 23.078 14.203 1 93.19 94 PRO A N 1
ATOM 723 C CA . PRO A 1 94 ? -0.87 23.672 15.539 1 93.19 94 PRO A CA 1
ATOM 724 C C . PRO A 1 94 ? -1.324 22.672 16.609 1 93.19 94 PRO A C 1
ATOM 726 O O . PRO A 1 94 ? -2.123 21.781 16.328 1 93.19 94 PRO A O 1
ATOM 729 N N . GLU A 1 95 ? -0.828 22.719 17.75 1 85.25 95 GLU A N 1
ATOM 730 C CA . GLU A 1 95 ? -1.194 21.828 18.844 1 85.25 95 GLU A CA 1
ATOM 731 C C . GLU A 1 95 ? -2.355 22.406 19.656 1 85.25 95 GLU A C 1
ATOM 733 O O . GLU A 1 95 ? -2.648 23.609 19.562 1 85.25 95 GLU A O 1
ATOM 738 N N . VAL A 1 96 ? -3.148 21.422 20.219 1 75.75 96 VAL A N 1
ATOM 739 C CA . VAL A 1 96 ? -4.234 21.875 21.078 1 75.75 96 VAL A CA 1
ATOM 740 C C . VAL A 1 96 ? -3.672 22.703 22.234 1 75.75 96 VAL A C 1
ATOM 742 O O . VAL A 1 96 ? -2.686 22.312 22.859 1 75.75 96 VAL A O 1
ATOM 745 N N . ASN A 1 97 ? -3.938 23.984 22.172 1 62.38 97 ASN A N 1
ATOM 746 C CA . ASN A 1 97 ? -3.623 24.812 23.344 1 62.38 97 ASN A CA 1
ATOM 747 C C . ASN A 1 97 ? -4.637 24.609 24.453 1 62.38 97 ASN A C 1
ATOM 749 O O . ASN A 1 97 ? -5.84 24.812 24.266 1 62.38 97 ASN A O 1
ATOM 753 N N . TYR A 1 98 ? -4.285 23.578 25.359 1 55.94 98 TYR A N 1
ATOM 754 C CA . TYR A 1 98 ? -5.137 23.5 26.547 1 55.94 98 TYR A CA 1
ATOM 755 C C . TYR A 1 98 ? -4.988 24.766 27.406 1 55.94 98 TYR A C 1
ATOM 757 O O . TYR A 1 98 ? -5.672 24.906 28.422 1 55.94 98 TYR A O 1
ATOM 765 N N . GLY A 1 99 ? -4.312 25.703 26.938 1 47.19 99 GLY A N 1
ATOM 766 C CA . GLY A 1 99 ? -4.348 26.828 27.844 1 47.19 99 GLY A CA 1
ATOM 767 C C . GLY A 1 99 ? -5.645 27.609 27.766 1 47.19 99 GLY A C 1
ATOM 768 O O . GLY A 1 99 ? -6.363 27.547 26.766 1 47.19 99 GLY A O 1
ATOM 769 N N . MET B 1 1 ? -7.762 -14.367 12.016 1 41.81 1 MET B N 1
ATOM 770 C CA . MET B 1 1 ? -8.977 -13.594 12.266 1 41.81 1 MET B CA 1
ATOM 771 C C . MET B 1 1 ? -9.359 -12.766 11.039 1 41.81 1 MET B C 1
ATOM 773 O O . MET B 1 1 ? -8.555 -11.961 10.562 1 41.81 1 MET B O 1
ATOM 777 N N . ARG B 1 2 ? -10.242 -13.18 10.234 1 55.12 2 ARG B N 1
ATOM 778 C CA . ARG B 1 2 ? -10.719 -12.461 9.055 1 55.12 2 ARG B CA 1
ATOM 779 C C . ARG B 1 2 ? -11.109 -11.031 9.414 1 55.12 2 ARG B C 1
ATOM 781 O O . ARG B 1 2 ? -11.766 -10.797 10.43 1 55.12 2 ARG B O 1
ATOM 788 N N . GLN B 1 3 ? -10.352 -10.047 9.094 1 63.94 3 GLN B N 1
ATOM 789 C CA . GLN B 1 3 ? -10.781 -8.688 9.367 1 63.94 3 GLN B CA 1
ATOM 790 C C . GLN B 1 3 ? -12.109 -8.375 8.664 1 63.94 3 GLN B C 1
ATOM 792 O O . GLN B 1 3 ? -12.117 -7.859 7.551 1 63.94 3 GLN B O 1
ATOM 797 N N . ILE B 1 4 ? -13.195 -8.906 9.32 1 75.19 4 ILE B N 1
ATOM 798 C CA . ILE B 1 4 ? -14.539 -8.805 8.766 1 75.19 4 ILE B CA 1
ATOM 799 C C . ILE B 1 4 ? -14.898 -7.336 8.547 1 75.19 4 ILE B C 1
ATOM 801 O O . ILE B 1 4 ? -15.414 -6.961 7.488 1 75.19 4 ILE B O 1
ATOM 805 N N . ARG B 1 5 ? -14.531 -6.438 9.586 1 91.06 5 ARG B N 1
ATOM 806 C CA . ARG B 1 5 ? -14.898 -5.035 9.445 1 91.06 5 ARG B CA 1
ATOM 807 C C . ARG B 1 5 ? -13.859 -4.277 8.625 1 91.06 5 ARG B C 1
ATOM 809 O O . ARG B 1 5 ? -12.656 -4.5 8.766 1 91.06 5 ARG B O 1
ATOM 816 N N . LYS B 1 6 ? -14.383 -3.498 7.766 1 95.31 6 LYS B N 1
ATOM 817 C CA . LYS B 1 6 ? -13.5 -2.67 6.957 1 95.31 6 LYS B CA 1
ATOM 818 C C . LYS B 1 6 ? -12.68 -1.722 7.828 1 95.31 6 LYS B C 1
ATOM 820 O O . LYS B 1 6 ? -13.234 -0.979 8.641 1 95.31 6 LYS B O 1
ATOM 825 N N . PRO B 1 7 ? -11.367 -1.728 7.672 1 96.31 7 PRO B N 1
ATOM 826 C CA . PRO B 1 7 ? -10.531 -0.804 8.453 1 96.31 7 PRO B CA 1
ATOM 827 C C . PRO B 1 7 ? -10.797 0.66 8.102 1 96.31 7 PRO B C 1
ATOM 829 O O . PRO B 1 7 ? -11.281 0.962 7.012 1 96.31 7 PRO B O 1
ATOM 832 N N . SER B 1 8 ? -10.477 1.484 9.023 1 94.56 8 SER B N 1
ATOM 833 C CA . SER B 1 8 ? -10.609 2.916 8.781 1 94.56 8 SER B CA 1
ATOM 834 C C . SER B 1 8 ? -9.586 3.398 7.758 1 94.56 8 SER B C 1
ATOM 836 O O . SER B 1 8 ? -8.43 2.965 7.777 1 94.56 8 SER B O 1
ATOM 838 N N . HIS B 1 9 ? -10.047 4.281 6.875 1 97.94 9 HIS B N 1
ATOM 839 C CA . HIS B 1 9 ? -9.125 4.949 5.961 1 97.94 9 HIS B CA 1
ATOM 840 C C . HIS B 1 9 ? -8.172 5.875 6.711 1 97.94 9 HIS B C 1
ATOM 842 O O . HIS B 1 9 ? -8.586 6.582 7.633 1 97.94 9 HIS B O 1
ATOM 848 N N . PRO B 1 10 ? -6.918 5.961 6.34 1 98.5 10 PRO B N 1
ATOM 849 C CA . PRO B 1 10 ? -6 6.883 7.008 1 98.5 10 PRO B CA 1
ATOM 850 C C . PRO B 1 10 ? -6.508 8.32 7.004 1 98.5 10 PRO B C 1
ATOM 852 O O . PRO B 1 10 ? -6.27 9.07 7.957 1 98.5 10 PRO B O 1
ATOM 855 N N . GLY B 1 11 ? -7.172 8.695 5.895 1 98.75 11 GLY B N 1
ATOM 856 C CA . GLY B 1 11 ? -7.762 10.023 5.852 1 98.75 11 GLY B CA 1
ATOM 857 C C . GLY B 1 11 ? -8.781 10.258 6.949 1 98.75 11 GLY B C 1
ATOM 858 O O . GLY B 1 11 ? -8.812 11.328 7.559 1 98.75 11 GLY B O 1
ATOM 859 N N . GLU B 1 12 ? -9.625 9.289 7.148 1 98.06 12 GLU B N 1
ATOM 860 C CA . GLU B 1 12 ? -10.625 9.375 8.211 1 98.06 12 GLU B CA 1
ATOM 861 C C . GLU B 1 12 ? -9.961 9.445 9.586 1 98.06 12 GLU B C 1
ATOM 863 O O . GLU B 1 12 ? -10.398 10.211 10.445 1 98.06 12 GLU B O 1
ATOM 868 N N . PHE B 1 13 ? -9.008 8.656 9.727 1 98 13 PHE B N 1
ATOM 869 C CA . PHE B 1 13 ? -8.234 8.688 10.961 1 98 13 PHE B CA 1
ATOM 870 C C . PHE B 1 13 ? -7.664 10.078 11.211 1 98 13 PHE B C 1
ATOM 872 O O . PHE B 1 13 ? -7.793 10.617 12.312 1 98 13 PHE B O 1
ATOM 879 N N . PHE B 1 14 ? -7 10.625 10.219 1 98.75 14 PHE B N 1
ATOM 880 C CA . PHE B 1 14 ? -6.406 11.953 10.297 1 98.75 14 PHE B CA 1
ATOM 881 C C . PHE B 1 14 ? -7.453 12.984 10.688 1 98.75 14 PHE B C 1
ATOM 883 O O . PHE B 1 14 ? -7.238 13.781 11.602 1 98.75 14 PHE B O 1
ATOM 890 N N . LYS B 1 15 ? -8.586 12.93 10.039 1 98.5 15 LYS B N 1
ATOM 891 C CA . LYS B 1 15 ? -9.664 13.891 10.281 1 98.5 15 LYS B CA 1
ATOM 892 C C . LYS B 1 15 ? -10.164 13.797 11.719 1 98.5 15 LYS B C 1
ATOM 894 O O . LYS B 1 15 ? -10.195 14.797 12.438 1 98.5 15 LYS B O 1
ATOM 899 N N . PHE B 1 16 ? -10.43 12.625 12.148 1 97.31 16 PHE B N 1
ATOM 900 C CA . PHE B 1 16 ? -11.125 12.445 13.414 1 97.31 16 PHE B CA 1
ATOM 901 C C . PHE B 1 16 ? -10.156 12.523 14.586 1 97.31 16 PHE B C 1
ATOM 903 O O . PHE B 1 16 ? -10.469 13.125 15.617 1 97.31 16 PHE B O 1
ATOM 910 N N . THR B 1 17 ? -8.984 12.039 14.445 1 96.38 17 THR B N 1
ATOM 911 C CA . THR B 1 17 ? -8.078 11.914 15.578 1 96.38 17 THR B CA 1
ATOM 912 C C . THR B 1 17 ? -7.129 13.102 15.648 1 96.38 17 THR B C 1
ATOM 914 O O . THR B 1 17 ? -6.582 13.398 16.719 1 96.38 17 THR B O 1
ATOM 917 N N . VAL B 1 18 ? -6.969 13.781 14.539 1 96.94 18 VAL B N 1
ATOM 918 C CA . VAL B 1 18 ? -6.027 14.891 14.547 1 96.94 18 VAL B CA 1
ATOM 919 C C . VAL B 1 18 ? -6.777 16.219 14.367 1 96.94 18 VAL B C 1
ATOM 921 O O . VAL B 1 18 ? -6.781 17.062 15.266 1 96.94 18 VAL B O 1
ATOM 924 N N . LEU B 1 19 ? -7.477 16.344 13.305 1 97.81 19 LEU B N 1
ATOM 925 C CA . LEU B 1 19 ? -8.07 17.625 12.969 1 97.81 19 LEU B CA 1
ATOM 926 C C . LEU B 1 19 ? -9.203 17.969 13.93 1 97.81 19 LEU B C 1
ATOM 928 O O . LEU B 1 19 ? -9.219 19.047 14.523 1 97.81 19 LEU B O 1
ATOM 932 N N . ASP B 1 20 ? -10.086 17.047 14.109 1 97.12 20 ASP B N 1
ATOM 933 C CA . ASP B 1 20 ? -11.242 17.312 14.961 1 97.12 20 ASP B CA 1
ATOM 934 C C . ASP B 1 20 ? -10.812 17.547 16.406 1 97.12 20 ASP B C 1
ATOM 936 O O . ASP B 1 20 ? -11.328 18.438 17.078 1 97.12 20 ASP B O 1
ATOM 940 N N . GLU B 1 21 ? -9.914 16.781 16.844 1 95.81 21 GLU B N 1
ATOM 941 C CA . GLU B 1 21 ? -9.43 16.906 18.219 1 95.81 21 GLU B CA 1
ATOM 942 C C . GLU B 1 21 ? -8.766 18.266 18.438 1 95.81 21 GLU B C 1
ATOM 944 O O . GLU B 1 21 ? -8.844 18.828 19.531 1 95.81 21 GLU B O 1
ATOM 949 N N . ARG B 1 22 ? -8.164 18.766 17.406 1 95.44 22 ARG B N 1
ATOM 950 C CA . ARG B 1 22 ? -7.418 20.016 17.516 1 95.44 22 ARG B CA 1
ATOM 951 C C . ARG B 1 22 ? -8.242 21.203 17.016 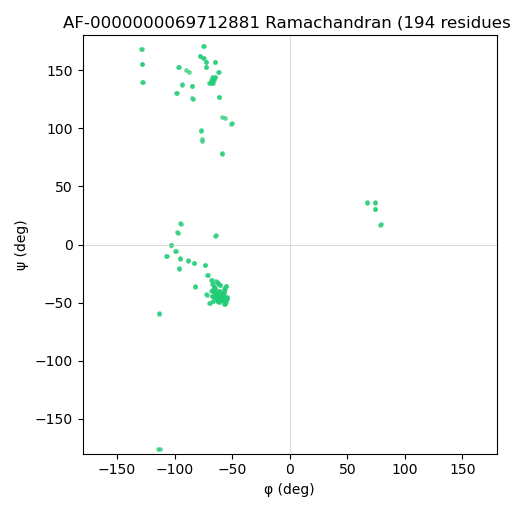1 95.44 22 ARG B C 1
ATOM 953 O O . ARG B 1 22 ? -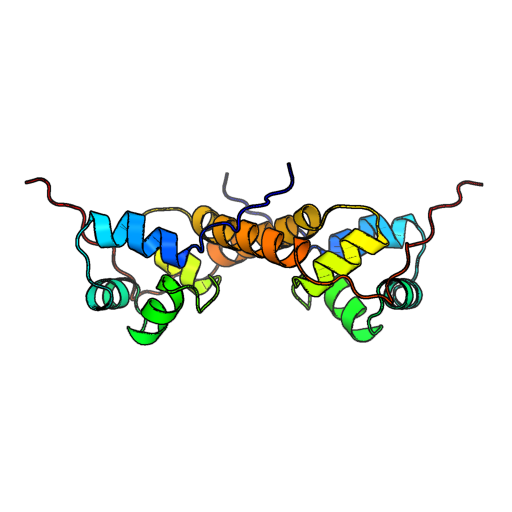7.812 22.344 17.109 1 95.44 22 ARG B O 1
ATOM 960 N N . GLY B 1 23 ? -9.352 20.891 16.5 1 96.5 23 GLY B N 1
ATOM 961 C CA . GLY B 1 23 ? -10.211 21.938 15.961 1 96.5 23 GLY B CA 1
ATOM 962 C C . GLY B 1 23 ? -9.625 22.609 14.734 1 96.5 23 GLY B C 1
ATOM 963 O O . GLY B 1 23 ? -9.789 23.812 14.539 1 96.5 23 GLY B O 1
ATOM 964 N N . ILE B 1 24 ? -8.953 21.906 13.906 1 97.62 24 ILE B N 1
ATOM 965 C CA . ILE B 1 24 ? -8.328 22.438 12.703 1 97.62 24 ILE B CA 1
ATOM 966 C C . ILE B 1 24 ? -9.227 22.188 11.492 1 97.62 24 ILE B C 1
ATOM 968 O O . ILE B 1 24 ? -9.75 21.078 11.328 1 97.62 24 ILE B O 1
ATOM 972 N N . SER B 1 25 ? -9.461 23.203 10.742 1 97.94 25 SER B N 1
ATOM 973 C CA . SER B 1 25 ? -10.281 23.062 9.547 1 97.94 25 SER B CA 1
ATOM 974 C C . SER B 1 25 ? -9.508 22.344 8.438 1 97.94 25 SER B C 1
ATOM 976 O O . SER B 1 25 ? -8.273 22.344 8.438 1 97.94 25 SER B O 1
ATOM 978 N N . ILE B 1 26 ? -10.258 21.812 7.496 1 98.5 26 ILE B N 1
ATOM 979 C CA . ILE B 1 26 ? -9.648 21.172 6.34 1 98.5 26 ILE B CA 1
ATOM 980 C C . ILE B 1 26 ? -8.812 22.188 5.562 1 98.5 26 ILE B C 1
ATOM 982 O O . ILE B 1 26 ? -7.715 21.875 5.098 1 98.5 26 ILE B O 1
ATOM 986 N N . THR B 1 27 ? -9.344 23.359 5.465 1 98.5 27 THR B N 1
ATOM 987 C CA . THR B 1 27 ? -8.656 24.422 4.75 1 98.5 27 THR B CA 1
ATOM 988 C C . THR B 1 27 ? -7.309 24.734 5.406 1 98.5 27 THR B C 1
ATOM 990 O O . THR B 1 27 ? -6.277 24.781 4.734 1 98.5 27 THR B O 1
ATOM 993 N N . SER B 1 28 ? -7.281 24.906 6.688 1 98.44 28 SER B N 1
ATOM 994 C CA . SER B 1 28 ? -6.055 25.188 7.43 1 98.44 28 SER B CA 1
ATOM 995 C C . SER B 1 28 ? -5.078 24.031 7.34 1 98.44 28 SER B C 1
ATOM 997 O O . SER B 1 28 ? -3.885 24.219 7.105 1 98.44 28 SER B O 1
ATOM 999 N N . ALA B 1 29 ? -5.59 22.859 7.516 1 98.75 29 ALA B N 1
ATOM 1000 C CA . ALA B 1 29 ? -4.742 21.672 7.449 1 98.75 29 ALA B CA 1
ATOM 1001 C C . ALA B 1 29 ? -4.07 21.547 6.086 1 98.75 29 ALA B C 1
ATOM 1003 O O . ALA B 1 29 ? -2.887 21.219 6 1 98.75 29 ALA B O 1
ATOM 1004 N N . ALA B 1 30 ? -4.852 21.781 5.012 1 98.81 30 ALA B N 1
ATOM 1005 C CA . ALA B 1 30 ? -4.309 21.703 3.66 1 98.81 30 ALA B CA 1
ATOM 1006 C C . ALA B 1 30 ? -3.131 22.656 3.48 1 98.81 30 ALA B C 1
ATOM 1008 O O . ALA B 1 30 ? -2.129 22.297 2.855 1 98.81 30 ALA B O 1
ATOM 1009 N N . GLU B 1 31 ? -3.25 23.812 4.051 1 98.56 31 GLU B N 1
ATOM 1010 C CA . GLU B 1 31 ? -2.17 24.797 3.99 1 98.56 31 GLU B CA 1
ATOM 1011 C C . GLU B 1 31 ? -0.916 24.281 4.688 1 98.56 31 GLU B C 1
ATOM 1013 O O . GLU B 1 31 ? 0.191 24.406 4.16 1 98.56 31 GLU B O 1
ATOM 1018 N N . HIS B 1 32 ? -1.067 23.672 5.836 1 98.44 32 HIS B N 1
ATOM 1019 C CA . HIS B 1 32 ? 0.064 23.141 6.582 1 98.44 32 HIS B CA 1
ATOM 1020 C C . HIS B 1 32 ? 0.703 21.969 5.844 1 98.44 32 HIS B C 1
ATOM 1022 O O . HIS B 1 32 ? 1.922 21.781 5.895 1 98.44 32 HIS B O 1
ATOM 1028 N N . LEU B 1 33 ? -0.116 21.219 5.168 1 98.69 33 LEU B N 1
ATOM 1029 C CA . LEU B 1 33 ? 0.369 20.047 4.457 1 98.69 33 LEU B CA 1
ATOM 1030 C C . LEU B 1 33 ? 0.941 20.422 3.098 1 98.69 33 LEU B C 1
ATOM 1032 O O . LEU B 1 33 ? 1.598 19.609 2.443 1 98.69 33 LEU B O 1
ATOM 1036 N N . GLY B 1 34 ? 0.65 21.594 2.641 1 98.62 34 GLY B N 1
ATOM 1037 C CA . GLY B 1 34 ? 1.117 22.047 1.342 1 98.62 34 GLY B CA 1
ATOM 1038 C C . GLY B 1 34 ? 0.38 21.406 0.183 1 98.62 34 GLY B C 1
ATOM 1039 O O . GLY B 1 34 ? 0.985 21.078 -0.84 1 98.62 34 GLY B O 1
ATOM 1040 N N . VAL B 1 35 ? -0.866 21.188 0.384 1 98.69 35 VAL B N 1
ATOM 1041 C CA . VAL B 1 35 ? -1.688 20.609 -0.675 1 98.69 35 VAL B CA 1
ATOM 1042 C C . VAL B 1 35 ? -2.938 21.469 -0.882 1 98.69 35 VAL B C 1
ATOM 1044 O O . VAL B 1 35 ? -3.221 22.359 -0.088 1 98.69 35 VAL B O 1
ATOM 1047 N N . THR B 1 36 ? -3.617 21.203 -1.948 1 98.69 36 THR B N 1
ATOM 1048 C CA . THR B 1 36 ? -4.863 21.922 -2.178 1 98.69 36 THR B CA 1
ATOM 1049 C C . THR B 1 36 ? -5.953 21.438 -1.227 1 98.69 36 THR B C 1
ATOM 1051 O O . THR B 1 36 ? -5.93 20.281 -0.786 1 98.69 36 THR B O 1
ATOM 1054 N N . ARG B 1 37 ? -6.887 22.281 -0.933 1 98.69 37 ARG B N 1
ATOM 1055 C CA . ARG B 1 37 ? -8.039 21.906 -0.124 1 98.69 37 ARG B CA 1
ATOM 1056 C C . ARG B 1 37 ? -8.789 20.734 -0.75 1 98.69 37 ARG B C 1
ATOM 1058 O O . ARG B 1 37 ? -9.25 19.828 -0.042 1 98.69 37 ARG B O 1
ATOM 1065 N N . LYS B 1 38 ? -8.867 20.734 -1.994 1 98.75 38 LYS B N 1
ATOM 1066 C CA . LYS B 1 38 ? -9.562 19.656 -2.693 1 98.75 38 LYS B CA 1
ATOM 1067 C C . LYS B 1 38 ? -8.867 18.312 -2.459 1 98.75 38 LYS B C 1
ATOM 1069 O O . LYS B 1 38 ? -9.523 17.312 -2.152 1 98.75 38 LYS B O 1
ATOM 1074 N N . ALA B 1 39 ? -7.582 18.266 -2.596 1 98.62 39 ALA B N 1
ATOM 1075 C CA . ALA B 1 39 ? -6.82 17.031 -2.402 1 98.62 39 ALA B CA 1
ATOM 1076 C C . ALA B 1 39 ? -6.996 16.484 -0.986 1 98.62 39 ALA B C 1
ATOM 1078 O O . ALA B 1 39 ? -7.219 15.297 -0.794 1 98.62 39 ALA B O 1
ATOM 1079 N N . LEU B 1 40 ? -6.887 17.406 -0.016 1 98.88 40 LEU B N 1
ATOM 1080 C CA . LEU B 1 40 ? -7.031 16.953 1.362 1 98.88 40 LEU B CA 1
ATOM 1081 C C . LEU B 1 40 ? -8.461 16.516 1.64 1 98.88 40 LEU B C 1
ATOM 1083 O O . LEU B 1 40 ? -8.688 15.531 2.348 1 98.88 40 LEU B O 1
ATOM 1087 N N . SER B 1 41 ? -9.43 17.234 1.128 1 98.81 41 SER B N 1
ATOM 1088 C CA . SER B 1 41 ? -10.828 16.859 1.301 1 98.81 41 SER B CA 1
ATOM 1089 C C . SER B 1 41 ? -11.102 15.461 0.753 1 98.81 41 SER B C 1
ATOM 1091 O O . SER B 1 41 ? -11.742 14.648 1.417 1 98.81 41 SER B O 1
ATOM 1093 N N . GLU B 1 42 ? -10.602 15.18 -0.429 1 98.75 42 GLU B N 1
ATOM 1094 C CA . GLU B 1 42 ? -10.758 13.852 -1.011 1 98.75 42 GLU B CA 1
ATOM 1095 C C . GLU B 1 42 ? -10.094 12.789 -0.139 1 98.75 42 GLU B C 1
ATOM 1097 O O . GLU B 1 42 ? -10.648 11.703 0.05 1 98.75 42 GLU B O 1
ATOM 1102 N N . PHE B 1 43 ? -8.961 13.109 0.383 1 98.81 43 PHE B N 1
ATOM 1103 C CA . PHE B 1 43 ? -8.227 12.164 1.215 1 98.81 43 PHE B CA 1
ATOM 1104 C C . PHE B 1 43 ? -8.977 11.883 2.514 1 98.81 43 PHE B C 1
ATOM 1106 O O . PHE B 1 43 ? -9.188 10.727 2.879 1 98.81 43 PHE B O 1
ATOM 1113 N N . VAL B 1 44 ? -9.438 12.922 3.225 1 98.69 44 VAL B N 1
ATOM 1114 C CA . VAL B 1 44 ? -10.023 12.75 4.551 1 98.69 44 VAL B CA 1
ATOM 1115 C C . VAL B 1 44 ? -11.414 12.133 4.426 1 98.69 44 VAL B C 1
ATOM 1117 O O . VAL B 1 44 ? -11.969 11.633 5.406 1 98.69 44 VAL B O 1
ATOM 1120 N N . ASN B 1 45 ? -11.945 12.211 3.24 1 98.12 45 ASN B N 1
ATOM 1121 C CA . ASN B 1 45 ? -13.242 11.578 3.014 1 98.12 45 ASN B CA 1
ATOM 1122 C C . ASN B 1 45 ? -13.094 10.203 2.379 1 98.12 45 ASN B C 1
ATOM 1124 O O . ASN B 1 45 ? -14.07 9.617 1.908 1 98.12 45 ASN B O 1
ATOM 1128 N N . GLY B 1 46 ? -11.93 9.68 2.307 1 97.62 46 GLY B N 1
ATOM 1129 C CA . GLY B 1 46 ? -11.664 8.312 1.887 1 97.62 46 GLY B CA 1
ATOM 1130 C C . GLY B 1 46 ? -11.719 8.133 0.382 1 97.62 46 GLY B C 1
ATOM 1131 O O . GLY B 1 46 ? -11.82 7.004 -0.108 1 97.62 46 GLY B O 1
ATOM 1132 N N . LYS B 1 47 ? -11.648 9.164 -0.355 1 97.56 47 LYS B N 1
ATOM 1133 C CA . LYS B 1 47 ? -11.789 9.102 -1.806 1 97.56 47 LYS B CA 1
ATOM 1134 C C . LYS B 1 47 ? -10.43 9.023 -2.494 1 97.56 47 LYS B C 1
ATOM 1136 O O . LYS B 1 47 ? -10.352 8.812 -3.705 1 97.56 47 LYS B O 1
ATOM 1141 N N . ALA B 1 48 ? -9.359 9.242 -1.844 1 98.06 48 ALA B N 1
ATOM 1142 C CA . ALA B 1 48 ? -7.988 9.148 -2.346 1 98.06 48 ALA B CA 1
ATOM 1143 C C . ALA B 1 48 ? -7.129 8.266 -1.437 1 98.06 48 ALA B C 1
ATOM 1145 O O . ALA B 1 48 ? -7.227 8.352 -0.21 1 98.06 48 ALA B O 1
ATOM 1146 N N . LYS B 1 49 ? -6.297 7.473 -2.031 1 97.69 49 LYS B N 1
ATOM 1147 C CA . LYS B 1 49 ? -5.395 6.617 -1.262 1 97.69 49 LYS B CA 1
ATOM 1148 C C . LYS B 1 49 ? -4.281 7.434 -0.615 1 97.69 49 LYS B C 1
ATOM 1150 O O . LYS B 1 49 ? -3.959 8.531 -1.076 1 97.69 49 LYS B O 1
ATOM 1155 N N . CYS B 1 50 ? -3.705 6.91 0.445 1 98.56 50 CYS B N 1
ATOM 1156 C CA . CYS B 1 50 ? -2.523 7.508 1.056 1 98.56 50 CYS B CA 1
ATOM 1157 C C . CYS B 1 50 ? -1.274 7.203 0.239 1 98.56 50 CYS B C 1
ATOM 1159 O O . CYS B 1 50 ? -0.694 6.125 0.365 1 98.56 50 CYS B O 1
ATOM 1161 N N . SER B 1 51 ? -0.866 8.133 -0.589 1 97.94 51 SER B N 1
ATOM 1162 C CA . SER B 1 51 ? 0.339 7.992 -1.4 1 97.94 51 SER B CA 1
ATOM 1163 C C . SER B 1 51 ? 1.597 8.18 -0.558 1 97.94 51 SER B C 1
ATOM 1165 O O . SER B 1 51 ? 1.517 8.578 0.607 1 97.94 51 SER B O 1
ATOM 1167 N N . HIS B 1 52 ? 2.701 7.883 -1.181 1 97.88 52 HIS B N 1
ATOM 1168 C CA . HIS B 1 52 ? 3.979 8.172 -0.541 1 97.88 52 HIS B CA 1
ATOM 1169 C C . HIS B 1 52 ? 4.074 9.641 -0.141 1 97.88 52 HIS B C 1
ATOM 1171 O O . HIS B 1 52 ? 4.457 9.961 0.987 1 97.88 52 HIS B O 1
ATOM 1177 N N . ALA B 1 53 ? 3.689 10.484 -1.034 1 98 53 ALA B N 1
ATOM 1178 C CA . ALA B 1 53 ? 3.777 11.93 -0.825 1 98 53 ALA B CA 1
ATOM 1179 C C . ALA B 1 53 ? 2.844 12.375 0.296 1 98 53 ALA B C 1
ATOM 1181 O O . ALA B 1 53 ? 3.227 13.188 1.143 1 98 53 ALA B O 1
ATOM 1182 N N . MET B 1 54 ? 1.662 11.875 0.274 1 98.56 54 MET B N 1
ATOM 1183 C CA . MET B 1 54 ? 0.714 12.234 1.323 1 98.56 54 MET B CA 1
ATOM 1184 C C . MET B 1 54 ? 1.192 11.734 2.684 1 98.56 54 MET B C 1
ATOM 1186 O O . MET B 1 54 ? 1.131 12.469 3.674 1 98.56 54 MET B O 1
ATOM 1190 N N . ALA B 1 55 ? 1.65 10.5 2.713 1 98.69 55 ALA B N 1
ATOM 1191 C CA . ALA B 1 55 ? 2.17 9.938 3.955 1 98.69 55 ALA B CA 1
ATOM 1192 C C . ALA B 1 55 ? 3.311 10.781 4.508 1 98.69 55 ALA B C 1
ATOM 1194 O O . ALA B 1 55 ? 3.383 11.023 5.715 1 98.69 55 ALA B O 1
ATOM 1195 N N . ARG B 1 56 ? 4.188 11.25 3.65 1 98.38 56 ARG B N 1
ATOM 1196 C CA . ARG B 1 56 ? 5.312 12.094 4.051 1 98.38 56 ARG B CA 1
ATOM 1197 C C . ARG B 1 56 ? 4.824 13.414 4.629 1 98.38 56 ARG B C 1
ATOM 1199 O O . ARG B 1 56 ? 5.285 13.844 5.688 1 98.38 56 ARG B O 1
ATOM 1206 N N . ARG B 1 57 ? 3.891 13.992 3.936 1 98.69 57 ARG B N 1
ATOM 1207 C CA . ARG B 1 57 ? 3.338 15.266 4.395 1 98.69 57 ARG B CA 1
ATOM 1208 C C . ARG B 1 57 ? 2.652 15.102 5.746 1 98.69 57 ARG B C 1
ATOM 1210 O O . ARG B 1 57 ? 2.834 15.93 6.645 1 98.69 57 ARG B O 1
ATOM 1217 N N . LEU B 1 58 ? 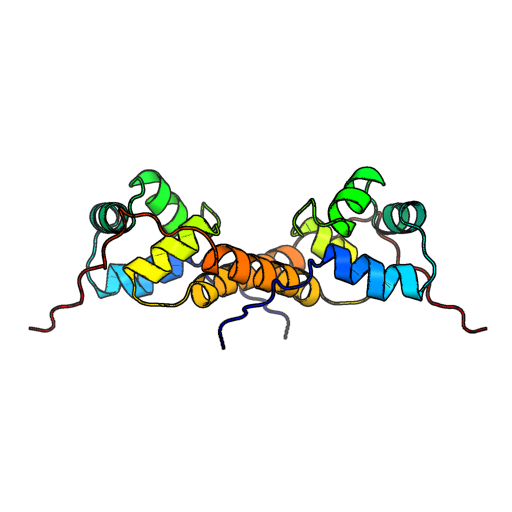1.913 14.086 5.871 1 98.62 58 LEU B N 1
ATOM 1218 C CA . LEU B 1 58 ? 1.211 13.836 7.121 1 98.62 58 LEU B CA 1
ATOM 1219 C C . LEU B 1 58 ? 2.197 13.617 8.266 1 98.62 58 LEU B C 1
ATOM 1221 O O . LEU B 1 58 ? 2.029 14.172 9.352 1 98.62 58 LEU B O 1
ATOM 1225 N N . ALA B 1 59 ? 3.168 12.773 8.016 1 98.19 59 ALA B N 1
ATOM 1226 C CA . ALA B 1 59 ? 4.18 12.477 9.023 1 98.19 59 ALA B CA 1
ATOM 1227 C C . ALA B 1 59 ? 4.859 13.758 9.508 1 98.19 59 ALA B C 1
ATOM 1229 O O . ALA B 1 59 ? 4.984 13.992 10.711 1 98.19 59 ALA B O 1
ATOM 1230 N N . GLU B 1 60 ? 5.227 14.609 8.625 1 97.94 60 GLU B N 1
ATOM 1231 C CA . GLU B 1 60 ? 5.922 15.852 8.945 1 97.94 60 GLU B CA 1
ATOM 1232 C C . GLU B 1 60 ? 5.008 16.812 9.711 1 97.94 60 GLU B C 1
ATOM 1234 O O . GLU B 1 60 ? 5.422 17.406 10.711 1 97.94 60 GLU B O 1
ATOM 1239 N N . ALA B 1 61 ? 3.795 16.922 9.242 1 98.06 61 ALA B N 1
ATOM 1240 C CA . ALA B 1 61 ? 2.869 17.891 9.82 1 98.06 61 ALA B CA 1
ATOM 1241 C C . ALA B 1 61 ? 2.418 17.453 11.211 1 98.06 61 ALA B C 1
ATOM 1243 O O . ALA B 1 61 ? 2.072 18.297 12.047 1 98.06 61 ALA B O 1
ATOM 1244 N N . THR B 1 62 ? 2.424 16.188 11.484 1 97.56 62 THR B N 1
ATOM 1245 C CA . THR B 1 62 ? 1.879 15.688 12.742 1 97.56 62 THR B CA 1
ATOM 1246 C C . THR B 1 62 ? 2.998 15.242 13.68 1 97.56 62 THR B C 1
ATOM 1248 O O . THR B 1 62 ? 2.746 14.891 14.836 1 97.56 62 THR B O 1
ATOM 1251 N N . GLY B 1 63 ? 4.176 15.172 13.195 1 96.44 63 GLY B N 1
ATOM 1252 C CA . GLY B 1 63 ? 5.289 14.703 14.008 1 96.44 63 GLY B CA 1
ATOM 1253 C C . GLY B 1 63 ? 5.266 13.203 14.242 1 96.44 63 GLY B C 1
ATOM 1254 O O . GLY B 1 63 ? 5.617 12.734 15.32 1 96.44 63 GLY B O 1
ATOM 1255 N N . THR B 1 64 ? 4.75 12.508 13.32 1 96.69 64 THR B N 1
ATOM 1256 C CA . THR B 1 64 ? 4.688 11.055 13.383 1 96.69 64 THR B CA 1
ATOM 1257 C C . THR B 1 64 ? 5.57 10.422 12.32 1 96.69 64 THR B C 1
ATOM 1259 O O . THR B 1 64 ? 6.305 11.125 11.617 1 96.69 64 THR B O 1
ATOM 1262 N N . GLY B 1 65 ? 5.574 9.125 12.188 1 96.62 65 GLY B N 1
ATOM 1263 C CA . GLY B 1 65 ? 6.301 8.422 11.148 1 96.62 65 GLY B CA 1
ATOM 1264 C C . GLY B 1 65 ? 5.441 8.07 9.945 1 96.62 65 GLY B C 1
ATOM 1265 O O . GLY B 1 65 ? 4.23 7.879 10.078 1 96.62 65 GLY B O 1
ATOM 1266 N N . VAL B 1 66 ? 6.09 7.973 8.812 1 97.31 66 VAL B N 1
ATOM 1267 C CA . VAL B 1 66 ? 5.387 7.664 7.57 1 97.31 66 VAL B CA 1
ATOM 1268 C C . VAL B 1 66 ? 4.73 6.289 7.676 1 97.31 66 VAL B C 1
ATOM 1270 O O . VAL B 1 66 ? 3.656 6.062 7.117 1 97.31 66 VAL B O 1
ATOM 1273 N N . ALA B 1 67 ? 5.363 5.359 8.406 1 97.56 67 ALA B N 1
ATOM 1274 C CA . ALA B 1 67 ? 4.906 3.977 8.492 1 97.56 67 ALA B CA 1
ATOM 1275 C C . ALA B 1 67 ? 3.5 3.898 9.078 1 97.56 67 ALA B C 1
ATOM 1277 O O . ALA B 1 67 ? 2.709 3.031 8.695 1 97.56 67 ALA B O 1
ATOM 1278 N N . ILE B 1 68 ? 3.188 4.746 9.984 1 97.44 68 ILE B N 1
ATOM 1279 C CA . ILE B 1 68 ? 1.865 4.773 10.602 1 97.44 68 ILE B CA 1
ATOM 1280 C C . ILE B 1 68 ? 0.797 4.926 9.523 1 97.44 68 ILE B C 1
ATOM 1282 O O . ILE B 1 68 ? -0.161 4.152 9.477 1 97.44 68 ILE B O 1
ATOM 1286 N N . TRP B 1 69 ? 0.976 5.855 8.688 1 98.44 69 TRP B N 1
ATOM 1287 C CA . TRP B 1 69 ? 0.012 6.199 7.645 1 98.44 69 TRP B CA 1
ATOM 1288 C C . TRP B 1 69 ? -0.023 5.129 6.559 1 98.44 69 TRP B C 1
ATOM 1290 O O . TRP B 1 69 ? -1.099 4.719 6.117 1 98.44 69 TRP B O 1
ATOM 1300 N N . ILE B 1 70 ? 1.1 4.672 6.152 1 98.38 70 ILE B N 1
ATOM 1301 C CA . ILE B 1 70 ? 1.188 3.654 5.109 1 98.38 70 ILE B CA 1
ATOM 1302 C C . ILE B 1 70 ? 0.586 2.344 5.613 1 98.38 70 ILE B C 1
ATOM 1304 O O . ILE B 1 70 ? -0.095 1.639 4.863 1 98.38 70 ILE B O 1
ATOM 1308 N N . ASN B 1 71 ? 0.848 2.039 6.844 1 97.75 71 ASN B N 1
ATOM 1309 C CA . ASN B 1 71 ? 0.305 0.8 7.391 1 97.75 71 ASN B CA 1
ATOM 1310 C C . ASN B 1 71 ? -1.218 0.843 7.473 1 97.75 71 ASN B C 1
ATOM 1312 O O . ASN B 1 71 ? -1.882 -0.18 7.301 1 97.75 71 ASN B O 1
ATOM 1316 N N . MET B 1 72 ? -1.737 1.967 7.789 1 98 72 MET B N 1
ATOM 1317 C CA . MET B 1 72 ? -3.191 2.096 7.777 1 98 72 MET B CA 1
ATOM 1318 C C . MET B 1 72 ? -3.748 1.846 6.383 1 98 72 MET B C 1
ATOM 1320 O O . MET B 1 72 ? -4.758 1.156 6.223 1 98 72 MET B O 1
ATOM 1324 N N . GLN B 1 73 ? -3.131 2.416 5.402 1 98.19 73 GLN B N 1
ATOM 1325 C CA . GLN B 1 73 ? -3.535 2.162 4.023 1 98.19 73 GLN B CA 1
ATOM 1326 C C . GLN B 1 73 ? -3.406 0.683 3.676 1 98.19 73 GLN B C 1
ATOM 1328 O O . GLN B 1 73 ? -4.273 0.12 3.004 1 98.19 73 GLN B O 1
ATOM 1333 N N . ALA B 1 74 ? -2.309 0.089 4.121 1 97.88 74 ALA B N 1
ATOM 1334 C CA . ALA B 1 74 ? -2.068 -1.32 3.82 1 97.88 74 ALA B CA 1
ATOM 1335 C C . ALA B 1 74 ? -3.162 -2.201 4.414 1 97.88 74 ALA B C 1
ATOM 1337 O O . ALA B 1 74 ? -3.559 -3.201 3.809 1 97.88 74 ALA B O 1
ATOM 1338 N N . LYS B 1 75 ? -3.557 -1.902 5.645 1 97.38 75 LYS B N 1
ATOM 1339 C CA . LYS B 1 75 ? -4.652 -2.645 6.262 1 97.38 75 LYS B CA 1
ATOM 1340 C C . LYS B 1 75 ? -5.918 -2.561 5.41 1 97.38 75 LYS B C 1
ATOM 1342 O O . LYS B 1 75 ? -6.609 -3.562 5.219 1 97.38 75 LYS B O 1
ATOM 1347 N N . LEU B 1 76 ? -6.18 -1.388 4.98 1 97.38 76 LEU B N 1
ATOM 1348 C CA . LEU B 1 76 ? -7.34 -1.192 4.117 1 97.38 76 LEU B CA 1
ATOM 1349 C C . LEU B 1 76 ? -7.18 -1.961 2.811 1 97.38 76 LEU B C 1
ATOM 1351 O O . LEU B 1 76 ? -8.125 -2.607 2.346 1 97.38 76 LEU B O 1
ATOM 1355 N N . ASP B 1 77 ? -6.008 -1.889 2.24 1 97.44 77 ASP B N 1
ATOM 1356 C CA . ASP B 1 77 ? -5.715 -2.619 1.011 1 97.44 77 ASP B CA 1
ATOM 1357 C C . ASP B 1 77 ? -5.891 -4.121 1.211 1 97.44 77 ASP B C 1
ATOM 1359 O O . ASP B 1 77 ? -6.418 -4.812 0.337 1 97.44 77 ASP B O 1
ATOM 1363 N N . THR B 1 78 ? -5.406 -4.609 2.301 1 97.62 78 THR B N 1
ATOM 1364 C CA . THR B 1 78 ? -5.559 -6.023 2.617 1 97.62 78 THR B CA 1
ATOM 1365 C C . THR B 1 78 ? -7.035 -6.41 2.668 1 97.62 78 THR B C 1
ATOM 1367 O O . THR B 1 78 ? -7.441 -7.41 2.072 1 97.62 78 THR B O 1
ATOM 1370 N N . TRP B 1 79 ? -7.797 -5.617 3.365 1 97.44 79 TRP B N 1
ATOM 1371 C CA . TRP B 1 79 ? -9.234 -5.867 3.471 1 97.44 79 TRP B CA 1
ATOM 1372 C C . TRP B 1 79 ? -9.883 -5.883 2.092 1 97.44 79 TRP B C 1
ATOM 1374 O O . TRP B 1 79 ? -10.688 -6.766 1.785 1 97.44 79 TRP B O 1
ATOM 1384 N N . GLU B 1 80 ? -9.578 -4.914 1.312 1 96.69 80 GLU B N 1
ATOM 1385 C CA . GLU B 1 80 ? -10.156 -4.82 -0.027 1 96.69 80 GLU B CA 1
ATOM 1386 C C . GLU B 1 80 ? -9.781 -6.027 -0.876 1 96.69 80 GLU B C 1
ATOM 1388 O O . GLU B 1 80 ? -10.625 -6.598 -1.568 1 96.69 80 GLU B O 1
ATOM 1393 N N . ALA B 1 81 ? -8.562 -6.414 -0.817 1 96.88 81 ALA B N 1
ATOM 1394 C CA . ALA B 1 81 ? -8.086 -7.566 -1.584 1 96.88 81 ALA B CA 1
ATOM 1395 C C . ALA B 1 81 ? -8.758 -8.852 -1.112 1 96.88 81 ALA B C 1
ATOM 1397 O O . ALA B 1 81 ? -9.055 -9.734 -1.918 1 96.88 81 ALA B O 1
ATOM 1398 N N . GLU B 1 82 ? -8.961 -8.953 0.18 1 96.12 82 GLU B N 1
ATOM 1399 C CA . GLU B 1 82 ? -9.609 -10.133 0.755 1 96.12 82 GLU B CA 1
ATOM 1400 C C . GLU B 1 82 ? -11.078 -10.195 0.348 1 96.12 82 GLU B C 1
ATOM 1402 O O . GLU B 1 82 ? -11.641 -11.289 0.219 1 96.12 82 GLU B O 1
ATOM 1407 N N . ASN B 1 83 ? -11.641 -9.07 0.155 1 95.88 83 ASN B N 1
ATOM 1408 C CA . ASN B 1 83 ? -13.086 -9.023 -0.028 1 95.88 83 ASN B CA 1
ATOM 1409 C C . ASN B 1 83 ? -13.461 -8.836 -1.496 1 95.88 83 ASN B C 1
ATOM 1411 O O . ASN B 1 83 ? -14.641 -8.742 -1.833 1 95.88 83 ASN B O 1
ATOM 1415 N N . MET B 1 84 ? -12.5 -8.742 -2.324 1 95.62 84 MET B N 1
ATOM 1416 C CA . MET B 1 84 ? -12.805 -8.648 -3.75 1 95.62 84 MET B CA 1
ATOM 1417 C C . MET B 1 84 ? -13.164 -10.016 -4.324 1 95.62 84 MET B C 1
ATOM 1419 O O . MET B 1 84 ? -12.844 -11.047 -3.725 1 95.62 84 MET B O 1
ATOM 1423 N N . ASP B 1 85 ? -13.789 -9.977 -5.473 1 94.81 85 ASP B N 1
ATOM 1424 C CA . ASP B 1 85 ? -14.109 -11.227 -6.156 1 94.81 85 ASP B CA 1
ATOM 1425 C C . ASP B 1 85 ? -12.836 -11.938 -6.617 1 94.81 85 ASP B C 1
ATOM 1427 O O . ASP B 1 85 ? -11.891 -11.297 -7.082 1 94.81 85 ASP B O 1
ATOM 1431 N N . THR B 1 86 ? -12.82 -13.188 -6.465 1 94.06 86 THR B N 1
ATOM 1432 C CA . THR B 1 86 ? -11.695 -13.992 -6.938 1 94.06 86 THR B CA 1
ATOM 1433 C C . THR B 1 86 ? -11.859 -14.328 -8.422 1 94.06 86 THR B C 1
ATOM 1435 O O . THR B 1 86 ? -12.867 -14.914 -8.82 1 94.06 86 THR B O 1
ATOM 1438 N N . PRO B 1 87 ? -10.812 -13.953 -9.133 1 93.69 87 PRO B N 1
ATOM 1439 C CA . PRO B 1 87 ? -10.922 -14.32 -10.547 1 93.69 87 PRO B CA 1
ATOM 1440 C C . PRO B 1 87 ? -11.008 -15.836 -10.758 1 93.69 87 PRO B C 1
ATOM 1442 O O . PRO B 1 87 ? -10.352 -16.594 -10.047 1 93.69 87 PRO B O 1
ATOM 1445 N N . LEU B 1 88 ? -11.688 -16.266 -11.766 1 95.62 88 LEU B N 1
ATOM 1446 C CA . LEU B 1 88 ? -11.977 -17.672 -11.992 1 95.62 88 LEU B CA 1
ATOM 1447 C C . LEU B 1 88 ? -10.852 -18.328 -12.797 1 95.62 88 LEU B C 1
ATOM 1449 O O . LEU B 1 88 ? -10.758 -19.562 -12.852 1 95.62 88 LEU B O 1
ATOM 1453 N N . ASN B 1 89 ? -10.07 -17.5 -13.336 1 97.62 89 ASN B N 1
ATOM 1454 C CA . ASN B 1 89 ? -9.055 -18.047 -14.234 1 97.62 89 ASN B CA 1
ATOM 1455 C C . ASN B 1 89 ? -7.73 -18.281 -13.508 1 97.62 89 ASN B C 1
ATOM 1457 O O . ASN B 1 89 ? -6.672 -18.328 -14.133 1 97.62 89 ASN B O 1
ATOM 1461 N N . ILE B 1 90 ? -7.762 -18.328 -12.211 1 98.19 90 ILE B N 1
ATOM 1462 C CA . ILE B 1 90 ? -6.559 -18.609 -11.445 1 98.19 90 ILE B CA 1
ATOM 1463 C C . ILE B 1 90 ? -6.477 -20.109 -11.156 1 98.19 90 ILE B C 1
ATOM 1465 O O . ILE B 1 90 ? -7.484 -20.75 -10.836 1 98.19 90 ILE B O 1
ATOM 1469 N N . THR B 1 91 ? -5.289 -20.688 -11.281 1 98.06 91 THR B N 1
ATOM 1470 C CA . THR B 1 91 ? -5.031 -22.062 -10.867 1 98.06 91 THR B CA 1
ATOM 1471 C C . THR B 1 91 ? -3.809 -22.125 -9.961 1 98.06 91 THR B C 1
ATOM 1473 O O . THR B 1 91 ? -2.898 -21.297 -10.07 1 98.06 91 THR B O 1
ATOM 1476 N N . SER B 1 92 ? -3.719 -23.109 -9.148 1 97.62 92 SER B N 1
ATOM 1477 C CA . SER B 1 92 ? -2.602 -23.281 -8.227 1 97.62 92 SER B CA 1
ATOM 1478 C C . SER B 1 92 ? -1.307 -23.578 -8.977 1 97.62 92 SER B C 1
ATOM 1480 O O . SER B 1 92 ? -1.305 -24.344 -9.945 1 97.62 92 SER B O 1
ATOM 1482 N N . LEU B 1 93 ? -0.31 -23.047 -8.523 1 97.44 93 LEU B N 1
ATOM 1483 C CA . LEU B 1 93 ? 1.002 -23.359 -9.078 1 97.44 93 LEU B CA 1
ATOM 1484 C C . LEU B 1 93 ? 1.385 -24.812 -8.773 1 97.44 93 LEU B C 1
ATOM 1486 O O . LEU B 1 93 ? 1.113 -25.312 -7.684 1 97.44 93 LEU B O 1
ATOM 1490 N N . PRO B 1 94 ? 2.045 -25.375 -9.711 1 93.12 94 PRO B N 1
ATOM 1491 C CA . PRO B 1 94 ? 2.49 -26.75 -9.445 1 93.12 94 PRO B CA 1
ATOM 1492 C C . PRO B 1 94 ? 3.508 -26.812 -8.305 1 93.12 94 PRO B C 1
ATOM 1494 O O . PRO B 1 94 ? 4.281 -25.875 -8.102 1 93.12 94 PRO B O 1
ATOM 1497 N N . GLU B 1 95 ? 3.502 -27.781 -7.512 1 85 95 GLU B N 1
ATOM 1498 C CA . GLU B 1 95 ? 4.438 -27.969 -6.402 1 85 95 GLU B CA 1
ATOM 1499 C C . GLU B 1 95 ? 5.691 -28.703 -6.859 1 85 95 GLU B C 1
ATOM 1501 O O . GLU B 1 95 ? 5.691 -29.344 -7.914 1 85 95 GLU B O 1
ATOM 1506 N N . VAL B 1 96 ? 6.812 -28.312 -6.145 1 75.44 96 VAL B N 1
ATOM 1507 C CA . VAL B 1 96 ? 8.055 -29.031 -6.441 1 75.44 96 VAL B CA 1
ATOM 1508 C C . VAL B 1 96 ? 7.848 -30.516 -6.234 1 75.44 96 VAL B C 1
ATOM 1510 O O . VAL B 1 96 ? 7.281 -30.938 -5.223 1 75.44 96 VAL B O 1
ATOM 1513 N N . ASN B 1 97 ? 7.824 -31.25 -7.336 1 62.09 97 ASN B N 1
ATOM 1514 C CA . ASN B 1 97 ? 7.855 -32.719 -7.211 1 62.09 97 ASN B CA 1
ATOM 1515 C C . ASN B 1 97 ? 9.25 -33.219 -6.875 1 62.09 97 ASN B C 1
ATOM 1517 O O . ASN B 1 97 ? 10.203 -32.969 -7.613 1 62.09 97 ASN B O 1
ATOM 1521 N N . TYR B 1 98 ? 9.516 -33.281 -5.477 1 55.69 98 TYR B N 1
ATOM 1522 C CA . TYR B 1 98 ? 10.758 -33.938 -5.141 1 55.69 98 TYR B CA 1
ATOM 1523 C C . TYR B 1 98 ? 10.711 -35.406 -5.555 1 55.69 98 TYR B C 1
ATOM 1525 O O . TYR B 1 98 ? 11.703 -36.125 -5.402 1 55.69 98 TYR B O 1
ATOM 1533 N N . GLY B 1 99 ? 9.75 -35.781 -6.219 1 47.41 99 GLY B N 1
ATOM 1534 C CA . GLY B 1 99 ? 9.922 -37.188 -6.594 1 47.41 99 GLY B CA 1
ATOM 1535 C C . GLY B 1 99 ? 10.914 -37.375 -7.719 1 47.41 99 GLY B C 1
ATOM 1536 O O . GLY B 1 99 ? 11.188 -36.438 -8.484 1 47.41 99 GLY B O 1
#

Organism: Shewanella oneidensis (strain ATCC 700550 / JCM 31522 / CIP 106686 / LMG 19005 / NCIMB 14063 / MR-1) (NCBI:txid211586)

Radius of gyration: 19.53 Å; Cα contacts (8 Å, |Δi|>4): 270; chains: 2; bounding box: 33×64×48 Å

Foldseek 3Di:
DQCPDQADQLLCVCCPVPCVVVVHDLCRLCVQLVHHSVVSVCRNVPNDHCDPSNLVSVCVSVVHHSCVNV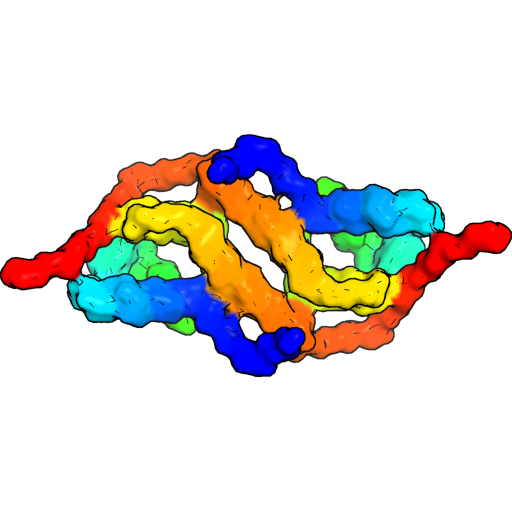VSSVSNVVNCVVPDDDDPPDDDDDDPPPD/DQCPDQADQLLCVCCPVPCVVVVHDLCRLCVQLVHHSVVSVCRNVPNDHCDQSNLVSVCVSVVHHSCVNVVSSVSNVVNCVVPDDDDPPDDDDDDPPPD